Protein 7A0D (pdb70)

Solvent-accessible surface area: 15841 Å² total; per-residue (Å²): 0,10,103,13,132,93,4,43,75,11,7,11,3,3,9,1,4,0,0,58,25,92,95,40,18,6,6,4,6,0,0,0,2,0,11,53,0,0,0,0,0,0,8,0,1,41,6,53,25,64,142,18,108,24,76,51,102,53,0,2,0,10,0,9,33,58,45,33,107,154,137,110,58,48,69,16,6,74,6,64,101,35,28,51,19,104,154,23,52,65,147,71,24,3,9,40,2,0,0,0,0,30,2,96,179,74,12,157,65,46,66,69,9,8,0,1,5,27,0,74,164,105,9,11,67,92,2,45,87,49,36,39,34,0,5,0,4,2,7,2,13,122,108,20,81,77,126,120,55,16,65,92,6,35,4,76,25,7,5,16,14,10,0,8,13,10,72,69,99,50,3,96,92,20,14,178,22,140,14,15,93,23,3,16,1,1,4,22,72,77,89,93,74,112,104,6,13,11,1,34,20,0,9,0,0,0,0,5,0,7,8,61,142,66,55,56,0,23,0,1,0,0,10,2,8,7,5,2,7,28,63,95,28,30,16,5,4,1,2,8,0,57,122,11,34,173,21,1,89,124,2,7,98,96,173,77,13,9,18,6,18,74,9,80,109,68,25,14,2,25,0,3,5,70,60,29,29,29,0,23,90,46,42,71,0,76,54,24,75,151,94,107,184,49,92,41,45,122,23,158,15,90,28,41,95,64,42,136,21,11,37,103,22,61,131,13,69,91,130,55,100,188,41,32,2,61,16,117,94,52,13,0,30,0,20,33,10,7,94,126,140,70,122,9,142,54,6,148,41,0,53,64,22,33,148,160

Secondary structure (P-SEA, 3-state):
ccccccccccccccbbbbbccccccccbbbbbccccbbbbbcccccccccccccccccbbbbcccccccccccbbbbbbcccccccccccccccccbbbbbbccbbbbbcccbbbbbbbcaaaaaccccccbbbbbbccccccccccccccccccccbbbbbbbbbcaaaaaaaccccccccbbbbbbccccccccccccccccccbbbbbccccccccccccccccccccccbbbbbcccccaaaaaaaaaacccc/cccccccccccccccccccccccccbbbbcccccbbbbbcccbbbccccccccccccccccccc/cccccccccccccccccccccccccaaaaaaaacc

Sequence (356 aa):
IVEGQQDAEVGLSPWQVMLFRKSPQELLCGASLISDRWVLTAAHCLLYPPWDKNFTVDDLLVRIGKHSRTRRKVEKISSMLDKIYIHPRYNWKENLDRDIALLKLKRPIELSDYIHPVCLPDKQTAAKLLHAGFKGRVTGWGNRRRETWTTSSVAEVQPSVLQVVNLPLVERPVCKASTRIRITDNMFCAGYKPGEGKRGDACEGDSGGPFVMKSPYNNRWYQMGIVSWGEGCDRDGKYGFYTHVFRLKKWIQKVIDRLGSVVYTDCTESGQNLCLEGSNVCGQGNKILGSDGEKNQCVTGEGTPKPQSHNDGDFEEIPEEYLKTFGAGEADCGLRPLFEKKQVQDQTEKELFESYIE

Nearest PDB structures (foldseek):
  7a0d-assembly1_HHH  TM=1.004E+00  e=4.921E-55  Bos taurus
  7a0e-assembly1_HHH  TM=9.973E-01  e=7.065E-51  Bos taurus
  2ody-assembly1_B  TM=9.943E-01  e=2.140E-49  Bos taurus
  3pmb-assembly2_D  TM=9.948E-01  e=7.584E-49  Bos taurus
  1xmn-assembly2_B  TM=9.696E-01 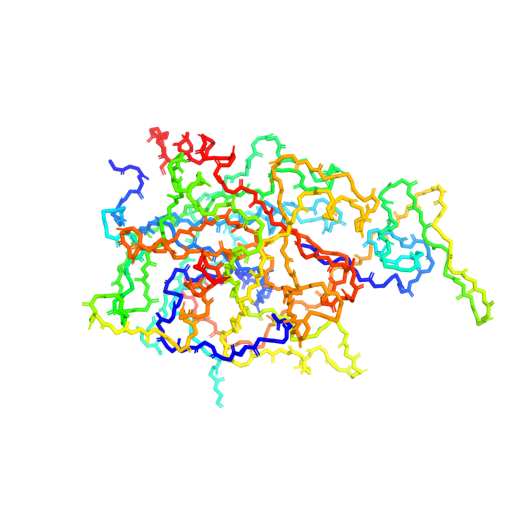 e=5.582E-46  Homo sapiens

B-factor: mean 33.39, std 15.53, range [15.68, 143.69]

Structure (mmCIF, N/CA/C/O backbone):
data_7A0D
#
_entry.id   7A0D
#
_cell.length_a   58.672
_cell.length_b   102.374
_cell.length_c   142.735
_cell.angle_alpha   90.000
_cell.angle_beta   90.000
_cell.angle_gamma   90.000
#
_symmetry.space_group_name_H-M   'C 2 2 21'
#
loop_
_entity.id
_entity.type
_entity.pdbx_description
1 polymer Prothrombin
2 polymer 'Hirudin variant-1'
3 polymer Prothrombin
4 branched 2-acetamido-2-deoxy-beta-D-glucopyranose-(1-4)-2-acetamido-2-deoxy-beta-D-glucopyranose
5 non-polymer 'SODIUM ION'
6 water water
#
loop_
_atom_site.group_PDB
_atom_site.id
_atom_site.type_symbol
_atom_site.label_atom_id
_atom_site.label_alt_id
_atom_site.label_comp_id
_atom_site.label_asym_id
_atom_site.label_entity_id
_atom_site.label_seq_id
_atom_site.pdbx_PDB_ins_code
_atom_site.Cartn_x
_atom_site.Cartn_y
_atom_site.Cartn_z
_atom_site.occupancy
_atom_site.B_iso_or_equiv
_atom_site.auth_seq_id
_atom_site.auth_comp_id
_atom_site.auth_asym_id
_atom_site.auth_atom_id
_atom_site.pdbx_PDB_model_num
ATOM 1 N N . ILE A 1 1 ? 26.273 20.062 115.454 1.000 19.897 1 ILE HHH N 1
ATOM 2 C CA . ILE A 1 1 ? 25.321 19.170 114.673 1.000 19.879 1 ILE HHH CA 1
ATOM 3 C C . ILE A 1 1 ? 26.130 18.387 113.645 1.000 21.619 1 ILE HHH C 1
ATOM 4 O O . ILE A 1 1 ? 26.893 18.998 112.936 1.000 21.853 1 ILE HHH O 1
ATOM 9 N N . VAL A 1 2 ? 25.958 17.061 113.633 1.000 22.716 2 VAL HHH N 1
ATOM 10 C CA . VAL A 1 2 ? 26.673 16.175 112.702 1.000 25.472 2 VAL HHH CA 1
ATOM 11 C C . VAL A 1 2 ? 25.763 15.886 111.536 1.000 23.475 2 VAL HHH C 1
ATOM 12 O O . VAL A 1 2 ? 24.563 15.640 111.684 1.000 25.931 2 VAL HHH O 1
ATOM 16 N N . GLU A 1 3 ? 26.328 16.035 110.320 1.000 25.320 3 GLU HHH N 1
ATOM 17 C CA . GLU A 1 3 ? 25.622 15.742 109.090 1.000 28.214 3 GLU HHH CA 1
ATOM 18 C C . GLU A 1 3 ? 24.477 16.707 108.853 1.000 28.397 3 GLU HHH C 1
ATOM 19 O O . GLU A 1 3 ? 23.469 16.342 108.252 1.000 26.824 3 GLU HHH O 1
ATOM 25 N N . GLY A 1 4 ? 24.667 17.937 109.330 1.000 23.181 4 GLY HHH N 1
ATOM 26 C CA . GLY A 1 4 ? 23.631 18.934 109.141 1.000 23.453 4 GLY HHH CA 1
ATOM 27 C C . GLY A 1 4 ? 23.942 19.857 107.971 1.000 26.952 4 GLY HHH C 1
ATOM 28 O O . GLY A 1 4 ? 24.892 19.644 107.203 1.000 31.470 4 GLY HHH O 1
ATOM 29 N N . GLN A 1 5 ? 23.155 20.916 107.888 1.000 22.627 5 GLN HHH N 1
ATOM 30 C CA A GLN A 1 5 ? 23.547 21.921 106.914 0.500 24.821 5 GLN HHH CA 1
ATOM 31 C CA B GLN A 1 5 ? 23.205 21.918 106.828 0.500 25.573 5 GLN HHH CA 1
ATOM 32 C C . GLN A 1 5 ? 23.269 23.315 107.457 1.000 25.173 5 GLN HHH C 1
ATOM 33 O O . GLN A 1 5 ? 22.748 23.515 108.544 1.000 22.864 5 GLN HHH O 1
ATOM 44 N N . ASP A 1 6 ? 23.782 24.286 106.722 1.000 24.769 6 ASP HHH N 1
ATOM 45 C CA . ASP A 1 6 ? 23.605 25.668 107.134 1.000 24.263 6 ASP HHH CA 1
ATOM 46 C C . ASP A 1 6 ? 22.134 26.047 107.112 1.000 26.769 6 ASP HHH C 1
ATOM 47 O O . ASP A 1 6 ? 21.404 25.835 106.123 1.000 28.674 6 ASP HHH O 1
ATOM 52 N N . ALA A 1 7 ? 21.666 26.586 108.243 1.000 21.906 7 ALA HHH N 1
ATOM 53 C CA . ALA A 1 7 ? 20.298 27.062 108.352 1.000 20.977 7 ALA HHH CA 1
ATOM 54 C C . ALA A 1 7 ? 20.079 28.301 107.493 1.000 24.777 7 ALA HHH C 1
ATOM 55 O O . ALA A 1 7 ? 20.919 29.211 107.463 1.000 24.575 7 ALA HHH O 1
ATOM 57 N N . GLU A 1 8 ? 18.896 28.358 106.866 1.000 22.519 8 GLU HHH N 1
ATOM 58 C CA . GLU A 1 8 ? 18.493 29.615 106.233 1.000 23.043 8 GLU HHH CA 1
ATOM 59 C C . GLU A 1 8 ? 18.400 30.741 107.269 1.000 24.081 8 GLU HHH C 1
ATOM 60 O O . GLU A 1 8 ? 18.076 30.510 108.433 1.000 23.454 8 GLU HHH O 1
ATOM 66 N N . VAL A 1 9 ? 18.592 31.987 106.829 1.000 22.553 9 VAL HHH N 1
ATOM 67 C CA . VAL A 1 9 ? 18.283 33.127 107.700 1.000 22.045 9 VAL HHH CA 1
ATOM 68 C C . VAL A 1 9 ? 16.840 33.047 108.226 1.000 22.894 9 VAL HHH C 1
ATOM 69 O O . VAL A 1 9 ? 15.876 32.855 107.446 1.000 23.072 9 VAL HHH O 1
ATOM 73 N N . GLY A 1 10 ? 16.690 33.250 109.549 1.000 22.187 10 GLY HHH N 1
ATOM 74 C CA . GLY A 1 10 ? 15.338 33.294 110.117 1.000 21.094 10 GLY HHH CA 1
ATOM 75 C C . GLY A 1 10 ? 14.680 31.919 110.271 1.000 20.674 10 GLY HHH C 1
ATOM 76 O O . GLY A 1 10 ? 13.509 31.856 110.634 1.000 20.816 10 GLY HHH O 1
ATOM 77 N N . LEU A 1 11 ? 15.448 30.827 110.031 1.000 19.745 11 LEU HHH N 1
ATOM 78 C CA . LEU A 1 11 ? 14.871 29.479 110.113 1.000 18.629 11 LEU HHH CA 1
ATOM 79 C C . LEU A 1 11 ? 14.385 29.151 111.538 1.000 18.539 11 LEU HHH C 1
ATOM 80 O O . LEU A 1 11 ? 13.403 28.430 111.707 1.000 18.232 11 LEU HHH O 1
ATOM 85 N N . SER A 1 12 ? 15.178 29.553 112.535 1.000 19.230 12 SER HHH N 1
ATOM 86 C CA . SER A 1 12 ? 14.987 29.128 113.918 1.000 19.969 12 SER HHH CA 1
ATOM 87 C C . SER A 1 12 ? 15.066 30.374 114.797 1.000 18.394 12 SER HHH C 1
ATOM 88 O O . SER A 1 12 ? 16.061 30.585 115.505 1.000 17.503 12 SER HHH O 1
ATOM 91 N N . PRO A 1 13 ? 14.075 31.296 114.713 1.000 17.566 13 PRO HHH N 1
ATOM 92 C CA . PRO A 1 13 ? 14.227 32.601 115.373 1.000 19.362 13 PRO HHH CA 1
ATOM 93 C C . PRO A 1 13 ? 14.098 32.484 116.899 1.000 18.233 13 PRO HHH C 1
ATOM 94 O O . PRO A 1 13 ? 14.320 33.448 117.619 1.000 19.492 13 PRO HHH O 1
ATOM 98 N N . TRP A 1 14 ? 13.775 31.266 117.413 1.000 17.954 14 TRP HHH N 1
ATOM 99 C CA . TRP A 1 14 ? 13.757 30.984 118.841 1.000 17.807 14 TRP HHH CA 1
ATOM 100 C C . TRP A 1 14 ? 15.129 30.492 119.318 1.000 18.002 14 TRP HHH C 1
ATOM 101 O O . TRP A 1 14 ? 15.288 30.163 120.486 1.000 17.173 14 TRP HHH O 1
ATOM 112 N N . GLN A 1 15 ? 16.104 30.351 118.400 1.000 17.317 15 GLN HHH N 1
ATOM 113 C CA . GLN A 1 15 ? 17.383 29.786 118.833 1.000 18.033 15 GLN HHH CA 1
ATOM 114 C C . GLN A 1 15 ? 18.089 30.733 119.802 1.000 17.718 15 GLN HHH C 1
ATOM 115 O O . GLN A 1 15 ? 18.162 31.963 119.566 1.000 19.099 15 GLN HHH O 1
ATOM 121 N N . VAL A 1 16 ? 18.663 30.150 120.868 1.000 16.299 16 VAL HHH N 1
ATOM 122 C CA . VAL A 1 16 ? 19.389 30.948 121.837 1.000 17.908 16 VAL HHH CA 1
ATOM 123 C C . VAL A 1 16 ? 20.750 30.286 122.042 1.000 17.988 16 VAL HHH C 1
ATOM 124 O O . VAL A 1 16 ? 20.848 29.063 122.002 1.000 17.739 16 VAL HHH O 1
ATOM 128 N N . MET A 1 17 ? 21.783 31.127 122.191 1.000 16.820 17 MET HHH N 1
ATOM 129 C CA . MET A 1 17 ? 23.115 30.619 122.565 1.000 19.305 17 MET HHH CA 1
ATOM 130 C C . MET A 1 17 ? 23.385 30.983 124.026 1.000 19.076 17 MET HHH C 1
ATOM 131 O O . MET A 1 17 ? 23.256 32.164 124.400 1.000 20.465 17 MET HHH O 1
ATOM 136 N N . LEU A 1 18 ? 23.748 29.986 124.870 1.000 17.150 18 LEU HHH N 1
ATOM 137 C CA . LEU A 1 18 ? 24.136 30.353 126.235 1.000 18.439 18 LEU HHH CA 1
ATOM 138 C C . LEU A 1 18 ? 25.657 30.487 126.272 1.000 21.963 18 LEU HHH C 1
ATOM 139 O O . LEU A 1 18 ? 26.365 29.526 125.922 1.000 23.455 18 LEU HHH O 1
ATOM 144 N N . PHE A 1 19 ? 26.163 31.610 126.806 1.000 20.893 19 PHE HHH N 1
ATOM 145 C CA . PHE A 1 19 ? 27.596 31.904 126.813 1.000 23.266 19 PHE HHH CA 1
ATOM 146 C C . PHE A 1 19 ? 28.101 32.103 128.238 1.000 25.095 19 PHE HHH C 1
ATOM 147 O O . PHE A 1 19 ? 27.404 32.613 129.125 1.000 23.602 19 PHE HHH O 1
ATOM 155 N N . ARG A 1 20 ? 29.297 31.582 128.491 1.000 25.248 20 ARG HHH N 1
ATOM 156 C CA . ARG A 1 20 ? 30.023 32.022 129.673 1.000 25.243 20 ARG HHH CA 1
ATOM 157 C C . ARG A 1 20 ? 30.489 33.456 129.409 1.000 26.078 20 ARG HHH C 1
ATOM 158 O O . ARG A 1 20 ? 30.960 33.798 128.323 1.000 27.168 20 ARG HHH O 1
ATOM 166 N N . LYS A 1 21 ? 30.441 34.295 130.452 1.000 31.196 21 LYS HHH N 1
ATOM 167 C CA . LYS A 1 21 ? 30.708 35.719 130.294 1.000 34.449 21 LYS HHH CA 1
ATOM 168 C C . LYS A 1 21 ? 32.215 35.945 130.195 1.000 37.162 21 LYS HHH C 1
ATOM 169 O O . LYS A 1 21 ? 32.674 36.679 129.319 1.000 39.826 21 LYS HHH O 1
ATOM 175 N N . SER A 1 22 ? 32.994 35.219 131.004 1.000 34.810 22 SER HHH N 1
ATOM 176 C CA . SER A 1 22 ? 34.433 35.444 131.037 1.000 44.421 22 SER HHH CA 1
ATOM 177 C C . SER A 1 22 ? 35.162 34.174 131.447 1.000 37.471 22 SER HHH C 1
ATOM 178 O O . SER A 1 22 ? 34.961 33.705 132.561 1.000 42.277 22 SER HHH O 1
ATOM 181 N N . PRO A 1 23 ? 35.993 33.544 130.584 1.000 35.745 23 PRO HHH N 1
ATOM 182 C CA . PRO A 1 23 ? 36.189 33.977 129.193 1.000 39.145 23 PRO HHH CA 1
ATOM 183 C C . PRO A 1 23 ? 34.914 33.756 128.374 1.000 34.592 23 PRO HHH C 1
ATOM 184 O O . PRO A 1 23 ? 34.091 32.927 128.767 1.000 34.730 23 PRO HHH O 1
ATOM 188 N N . GLN A 1 24 ? 34.759 34.498 127.267 1.000 34.672 24 GLN HHH N 1
ATOM 189 C CA . GLN A 1 24 ? 33.548 34.417 126.452 1.000 35.812 24 GLN HHH CA 1
ATOM 190 C C . GLN A 1 24 ? 33.603 33.127 125.641 1.000 36.686 24 GLN HHH C 1
ATOM 191 O O . GLN A 1 24 ? 34.413 33.016 124.724 1.000 39.798 24 GLN HHH O 1
ATOM 197 N N . GLU A 1 25 ? 32.753 32.147 125.974 1.000 29.848 25 GLU HHH N 1
ATOM 198 C CA . GLU A 1 25 ? 32.758 30.951 125.140 1.000 29.367 25 GLU HHH CA 1
ATOM 199 C C . GLU A 1 25 ? 31.360 30.345 125.103 1.000 27.195 25 GLU HHH C 1
ATOM 200 O O . GLU A 1 25 ? 30.585 30.546 126.022 1.000 25.064 25 GLU HHH O 1
ATOM 206 N N . LEU A 1 26 ? 31.060 29.607 124.036 1.000 24.834 26 LEU HHH N 1
ATOM 207 C CA . LEU A 1 26 ? 29.751 28.984 123.955 1.000 23.428 26 LEU HHH CA 1
ATOM 208 C C . LEU A 1 26 ? 29.676 27.828 124.932 1.000 23.605 26 LEU HHH C 1
ATOM 209 O O . LEU A 1 26 ? 30.495 26.906 124.892 1.000 26.092 26 LEU HHH O 1
ATOM 214 N N . LEU A 1 27 ? 28.606 27.803 125.722 1.000 20.289 27 LEU HHH N 1
ATOM 215 C CA . LEU A 1 27 ? 28.366 26.668 126.598 1.000 21.924 27 LEU HHH CA 1
ATOM 216 C C . LEU A 1 27 ? 27.320 25.691 126.053 1.000 23.213 27 LEU HHH C 1
ATOM 217 O O . LEU A 1 27 ? 27.482 24.472 126.178 1.000 24.737 27 LEU HHH O 1
ATOM 222 N N . CYS A 1 28 ? 26.211 26.196 125.504 1.000 20.259 28 CYS HHH N 1
ATOM 223 C CA . CYS A 1 28 ? 25.064 25.311 125.282 1.000 20.235 28 CYS HHH CA 1
ATOM 224 C C . CYS A 1 28 ? 24.113 26.035 124.338 1.000 18.610 28 CYS HHH C 1
ATOM 225 O O . CYS A 1 28 ? 24.209 27.260 124.152 1.000 19.437 28 CYS HHH O 1
ATOM 228 N N . GLY A 1 29 ? 23.172 25.276 123.797 1.000 16.388 29 GLY HHH N 1
ATOM 229 C CA . GLY A 1 29 ? 22.027 25.876 123.131 1.000 16.414 29 GLY HHH CA 1
ATOM 230 C C . GLY A 1 29 ? 20.891 26.118 124.135 1.000 16.011 29 GLY HHH C 1
ATOM 231 O O . GLY A 1 29 ? 20.974 25.678 125.262 1.000 16.041 29 GLY HHH O 1
ATOM 232 N N . ALA A 1 30 ? 19.815 26.781 123.662 1.000 16.446 30 ALA HHH N 1
ATOM 233 C CA . ALA A 1 30 ? 18.658 27.107 124.493 1.000 15.682 30 ALA HHH CA 1
ATOM 234 C C . ALA A 1 30 ? 17.605 27.607 123.520 1.000 17.342 30 ALA HHH C 1
ATOM 235 O O . ALA A 1 30 ? 17.858 27.687 122.307 1.000 17.800 30 ALA HHH O 1
ATOM 237 N N . SER A 1 31 ? 16.410 27.960 124.046 1.000 15.771 31 SER HHH N 1
ATOM 238 C CA . SER A 1 31 ? 15.364 28.388 123.101 1.000 16.698 31 SER HHH CA 1
ATOM 239 C C . SER A 1 31 ? 14.529 29.475 123.774 1.000 19.229 31 SER HHH C 1
ATOM 240 O O . SER A 1 31 ? 14.441 29.521 125.003 1.000 19.937 31 SER HHH O 1
ATOM 243 N N . LEU A 1 32 ? 13.951 30.339 122.947 1.000 16.431 32 LEU HHH N 1
ATOM 244 C CA . LEU A 1 32 ? 13.136 31.433 123.467 1.000 18.440 32 LEU HHH CA 1
ATOM 245 C C . LEU A 1 32 ? 11.675 30.981 123.473 1.000 17.495 32 LEU HHH C 1
ATOM 246 O O . LEU A 1 32 ? 11.145 30.604 122.421 1.000 18.927 32 LEU HHH O 1
ATOM 251 N N . ILE A 1 33 ? 11.008 31.063 124.650 1.000 18.665 33 ILE HHH N 1
ATOM 252 C CA . ILE A 1 33 ? 9.619 30.607 124.720 1.000 18.359 33 ILE HHH CA 1
ATOM 253 C C . ILE A 1 33 ? 8.694 31.808 125.004 1.000 20.969 33 ILE HHH C 1
ATOM 254 O O . ILE A 1 33 ? 7.478 31.649 124.922 1.000 21.085 33 ILE HHH O 1
ATOM 259 N N . SER A 1 34 ? 9.262 32.986 125.243 1.000 20.636 34 SER HHH N 1
ATOM 260 C CA . SER A 1 34 ? 8.439 34.204 125.286 1.000 23.743 34 SER HHH CA 1
ATOM 261 C C . SER A 1 34 ? 9.378 35.395 125.194 1.000 24.817 34 SER HHH C 1
ATOM 262 O O . SER A 1 34 ? 10.576 35.212 125.057 1.000 25.446 34 SER HHH O 1
ATOM 265 N N . ASP A 1 35 ? 8.873 36.632 125.326 1.000 21.123 35 ASP HHH N 1
ATOM 266 C CA . ASP A 1 35 ? 9.794 37.748 125.326 1.000 22.632 35 ASP HHH CA 1
ATOM 267 C C . ASP A 1 35 ? 10.697 37.826 126.562 1.000 20.475 35 ASP HHH C 1
ATOM 268 O O . ASP A 1 35 ? 11.548 38.713 126.618 1.000 22.411 35 ASP HHH O 1
ATOM 273 N N . ARG A 1 36 ? 10.569 36.940 127.550 1.000 19.506 36 ARG HHH N 1
ATOM 274 C CA . ARG A 1 36 ? 11.399 37.060 128.750 1.000 21.314 36 ARG HHH CA 1
ATOM 275 C C . ARG A 1 36 ? 11.772 35.714 129.363 1.000 19.351 36 ARG HHH C 1
ATOM 276 O O . ARG A 1 36 ? 12.385 35.701 130.434 1.000 22.706 36 ARG HHH O 1
ATOM 284 N N . TRP A 1 37 ? 11.446 34.587 128.698 1.000 19.498 37 TRP HHH N 1
ATOM 285 C CA . TRP A 1 37 ? 11.793 33.270 129.249 1.000 17.925 37 TRP HHH CA 1
ATOM 286 C C . TRP A 1 37 ? 12.581 32.432 128.227 1.000 18.466 37 TRP HHH C 1
ATOM 287 O O . TRP A 1 37 ? 12.176 32.396 127.063 1.000 19.256 37 TRP HHH O 1
ATOM 298 N N . VAL A 1 38 ? 13.626 31.744 128.722 1.000 17.421 38 VAL HHH N 1
ATOM 299 C CA . VAL A 1 38 ? 14.487 30.890 127.883 1.000 16.597 38 VAL HHH CA 1
ATOM 300 C C . VAL A 1 38 ? 14.480 29.495 128.496 1.000 20.473 38 VAL HHH C 1
ATOM 301 O O . VAL A 1 38 ? 14.627 29.349 129.711 1.000 19.884 38 VAL HHH O 1
ATOM 305 N N . LEU A 1 39 ? 14.368 28.449 127.645 1.000 16.502 39 LEU HHH N 1
ATOM 306 C CA . LEU A 1 39 ? 14.365 27.063 128.103 1.000 16.580 39 LEU HHH CA 1
ATOM 307 C C . LEU A 1 39 ? 15.652 26.361 127.690 1.000 17.532 39 LEU HHH C 1
ATOM 308 O O . LEU A 1 39 ? 16.142 26.606 126.595 1.000 17.683 39 LEU HHH O 1
ATOM 313 N N . THR A 1 40 ? 16.226 25.544 128.591 1.000 18.030 40 THR HHH N 1
ATOM 314 C CA . THR A 1 40 ? 17.516 24.899 128.280 1.000 18.375 40 THR HHH CA 1
ATOM 315 C C . THR A 1 40 ? 17.559 23.618 129.089 1.000 19.468 40 THR HHH C 1
ATOM 316 O O . THR A 1 40 ? 16.586 23.240 129.726 1.000 19.073 40 THR HHH O 1
ATOM 320 N N . ALA A 1 41 ? 18.703 22.914 129.035 1.000 17.352 41 ALA HHH N 1
ATOM 321 C CA . ALA A 1 41 ? 18.879 21.735 129.870 1.000 18.792 41 ALA HHH CA 1
ATOM 322 C C . ALA A 1 41 ? 19.471 22.134 131.210 1.000 17.413 41 ALA HHH C 1
ATOM 323 O O . ALA A 1 41 ? 20.326 23.010 131.285 1.000 18.045 41 ALA HHH O 1
ATOM 325 N N . ALA A 1 42 ? 19.003 21.414 132.239 1.000 19.211 42 ALA HHH N 1
ATOM 326 C CA . ALA A 1 42 ? 19.572 21.601 133.576 1.000 20.466 42 ALA HHH CA 1
ATOM 327 C C . ALA A 1 42 ? 21.083 21.376 133.592 1.000 22.205 42 ALA HHH C 1
ATOM 328 O O . ALA A 1 42 ? 21.801 22.097 134.295 1.000 23.035 42 ALA HHH O 1
ATOM 330 N N . HIS A 1 43 ? 21.595 20.393 132.813 1.000 20.303 43 HIS HHH N 1
ATOM 331 C CA . HIS A 1 43 ? 23.012 20.079 132.918 1.000 21.845 43 HIS HHH CA 1
ATOM 332 C C . HIS A 1 43 ? 23.895 21.170 132.326 1.000 22.077 43 HIS HHH C 1
ATOM 333 O O . HIS A 1 43 ? 25.092 21.226 132.604 1.000 22.183 43 HIS HHH O 1
ATOM 340 N N . CYS A 1 44 ? 23.296 22.119 131.579 1.000 20.813 44 CYS HHH N 1
ATOM 341 C CA . CYS A 1 44 ? 24.059 23.257 131.102 1.000 21.109 44 CYS HHH CA 1
ATOM 342 C C . CYS A 1 44 ? 24.372 24.251 132.232 1.000 20.757 44 CYS HHH C 1
ATOM 343 O O . CYS A 1 44 ? 25.230 25.101 132.052 1.000 22.783 44 CYS HHH O 1
ATOM 346 N N . LEU A 1 45 ? 23.627 24.184 133.334 1.000 20.779 45 LEU HHH N 1
ATOM 347 C CA . LEU A 1 45 ? 23.759 25.101 134.459 1.000 21.902 45 LEU HHH CA 1
ATOM 348 C C . LEU A 1 45 ? 24.338 24.380 135.669 1.000 23.471 45 LEU HHH C 1
ATOM 349 O O . LEU A 1 45 ? 25.058 25.014 136.423 1.000 24.441 45 LEU HHH O 1
ATOM 354 N N . LEU A 1 46 ? 23.968 23.122 135.889 1.000 21.531 46 LEU HHH N 1
ATOM 355 C CA . LEU A 1 46 ? 24.392 22.415 137.102 1.000 22.570 46 LEU HHH CA 1
ATOM 356 C C . LEU A 1 46 ? 24.856 21.006 136.712 1.000 23.232 46 LEU HHH C 1
ATOM 357 O O . LEU A 1 46 ? 24.028 20.181 136.346 1.000 23.313 46 LEU HHH O 1
ATOM 362 N N . TYR A 1 47 ? 26.150 20.735 136.916 1.000 23.098 47 TYR HHH N 1
ATOM 363 C CA . TYR A 1 47 ? 26.657 19.410 136.549 1.000 21.901 47 TYR HHH CA 1
ATOM 364 C C . TYR A 1 47 ? 27.844 19.113 137.468 1.000 23.424 47 TYR HHH C 1
ATOM 365 O O . TYR A 1 47 ? 28.956 19.470 137.153 1.000 25.237 47 TYR HHH O 1
ATOM 374 N N . PRO A 1 48 ? 27.588 18.577 138.677 1.000 25.468 48 PRO HHH N 1
ATOM 375 C CA . PRO A 1 48 ? 28.653 18.374 139.682 1.000 29.311 48 PRO HHH CA 1
ATOM 376 C C . PRO A 1 48 ? 29.900 17.594 139.232 1.000 31.880 48 PRO HHH C 1
ATOM 377 O O . PRO A 1 48 ? 31.012 17.952 139.638 1.000 30.083 48 PRO HHH O 1
ATOM 381 N N . PRO A 1 49 ? 29.809 16.616 138.290 1.000 32.296 49 PRO HHH N 1
ATOM 382 C CA . PRO A 1 49 ? 31.019 15.976 137.756 1.000 30.127 49 PRO HHH CA 1
ATOM 383 C C . PRO A 1 49 ? 32.047 16.919 137.156 1.000 35.801 49 PRO HHH C 1
ATOM 384 O O . PRO A 1 49 ? 33.227 16.583 137.130 1.000 37.428 49 PRO HHH O 1
ATOM 388 N N . TRP A 1 50 ? 31.602 18.107 136.708 1.000 28.555 50 TRP HHH N 1
ATOM 389 C CA . TRP A 1 50 ? 32.535 19.093 136.198 1.000 28.986 50 TRP HHH CA 1
ATOM 390 C C . TRP A 1 50 ? 32.621 20.287 137.154 1.000 29.128 50 TRP HHH C 1
ATOM 391 O O . TRP A 1 50 ? 33.147 21.329 136.756 1.000 31.947 50 TRP HHH O 1
ATOM 402 N N . ASP A 1 51 ? 32.118 20.118 138.376 1.000 32.940 51 ASP HHH N 1
ATOM 403 C CA . ASP A 1 51 ? 32.123 21.209 139.357 1.000 35.950 51 ASP HHH CA 1
ATOM 404 C C . ASP A 1 51 ? 31.430 22.437 138.737 1.000 36.254 51 ASP HHH C 1
ATOM 405 O O . ASP A 1 51 ? 31.819 23.581 138.999 1.000 34.748 51 ASP HHH O 1
ATOM 410 N N . LYS A 1 52 ? 30.406 22.194 137.903 1.000 28.523 52 LYS HHH N 1
ATOM 411 C CA . LYS A 1 52 ? 29.649 23.266 137.242 1.000 28.564 52 LYS HHH CA 1
ATOM 412 C C . LYS A 1 52 ? 28.415 23.612 138.066 1.000 24.124 52 LYS HHH C 1
ATOM 4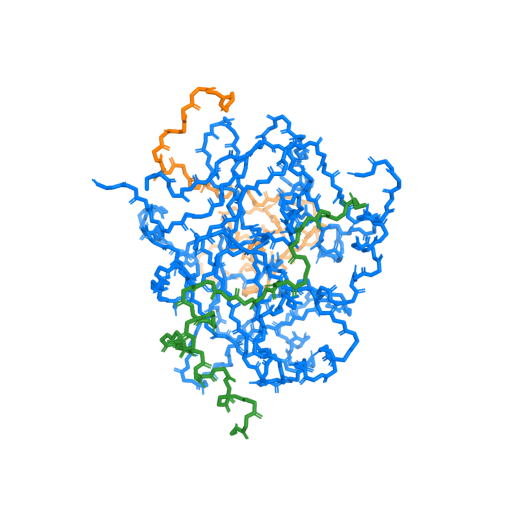13 O O . LYS A 1 52 ? 27.620 22.743 138.385 1.000 25.337 52 LYS HHH O 1
ATOM 419 N N . ASN A 1 53 ? 28.268 24.915 138.430 1.000 25.313 53 ASN HHH N 1
ATOM 420 C CA . ASN A 1 53 ? 27.081 25.341 139.141 1.000 30.261 53 ASN HHH CA 1
ATOM 421 C C . ASN A 1 53 ? 27.012 26.851 138.945 1.000 29.621 53 ASN HHH C 1
ATOM 422 O O . ASN A 1 53 ? 27.421 27.627 139.804 1.000 29.872 53 ASN HHH O 1
ATOM 427 N N . PHE A 1 54 ? 26.527 27.249 137.772 1.000 24.298 54 PHE HHH N 1
ATOM 428 C CA . PHE A 1 54 ? 26.560 28.651 137.398 1.000 25.561 54 PHE HHH CA 1
ATOM 429 C C . PHE A 1 54 ? 25.563 29.511 138.180 1.000 24.627 54 PHE HHH C 1
ATOM 430 O O . PHE A 1 54 ? 24.486 29.068 138.592 1.000 27.050 54 PHE HHH O 1
ATOM 438 N N . THR A 1 55 ? 25.967 30.771 138.376 1.000 25.561 55 THR HHH N 1
ATOM 439 C CA . THR A 1 55 ? 25.050 31.808 138.830 1.000 26.222 55 THR HHH CA 1
ATOM 440 C C . THR A 1 55 ? 24.725 32.715 137.645 1.000 24.030 55 THR HHH C 1
ATOM 441 O O . THR A 1 55 ? 25.402 32.671 136.615 1.000 25.954 55 THR HHH O 1
ATOM 445 N N . VAL A 1 56 ? 23.718 33.580 137.816 1.000 25.599 56 VAL HHH N 1
ATOM 446 C CA . VAL A 1 56 ? 23.345 34.506 136.752 1.000 27.780 56 VAL HHH CA 1
ATOM 447 C C . VAL A 1 56 ? 24.507 35.405 136.378 1.000 28.351 56 VAL HHH C 1
ATOM 448 O O . VAL A 1 56 ? 24.584 35.881 135.254 1.000 28.728 56 VAL HHH O 1
ATOM 452 N N . ASP A 1 57 ? 25.420 35.675 137.320 1.000 29.218 57 ASP HHH N 1
ATOM 453 C CA . ASP A 1 57 ? 26.475 36.624 137.023 1.000 32.607 57 ASP HHH CA 1
ATOM 454 C C . ASP A 1 57 ? 27.486 36.034 136.045 1.000 29.507 57 ASP HHH C 1
ATOM 455 O O . ASP A 1 57 ? 28.278 36.752 135.466 1.000 29.814 57 ASP HHH O 1
ATOM 460 N N . ASP A 1 58 ? 27.464 34.707 135.881 1.000 26.535 58 ASP HHH N 1
ATOM 461 C CA . ASP A 1 58 ? 28.471 33.997 135.105 1.000 27.547 58 ASP HHH CA 1
ATOM 462 C C . ASP A 1 58 ? 28.119 33.920 133.615 1.000 26.236 58 ASP HHH C 1
ATOM 463 O O . ASP A 1 58 ? 28.994 33.547 132.834 1.000 26.582 58 ASP HHH O 1
ATOM 468 N N . LEU A 1 59 ? 26.887 34.312 133.231 1.000 26.511 59 LEU HHH N 1
ATOM 469 C CA . LEU A 1 59 ? 26.324 33.911 131.942 1.000 24.562 59 LEU HHH CA 1
ATOM 470 C C . LEU A 1 59 ? 25.745 35.087 131.158 1.000 26.472 59 LEU HHH C 1
ATOM 471 O O . LEU A 1 59 ? 25.430 36.120 131.739 1.000 27.573 59 LEU HHH O 1
ATOM 476 N N . LEU A 1 60 ? 25.659 34.908 129.838 1.000 21.915 60 LEU HHH N 1
ATOM 477 C CA . LEU A 1 60 ? 24.896 35.772 128.956 1.000 21.893 60 LEU HHH CA 1
ATOM 478 C C . LEU A 1 60 ? 24.181 34.875 127.959 1.000 22.665 60 LEU HHH C 1
ATOM 479 O O . LEU A 1 60 ? 24.598 33.722 127.744 1.000 23.024 60 LEU HHH O 1
ATOM 484 N N . VAL A 1 61 ? 23.104 35.401 127.365 1.000 20.645 61 VAL HHH N 1
ATOM 485 C CA . VAL A 1 61 ? 22.525 34.691 126.233 1.000 22.437 61 VAL HHH CA 1
ATOM 486 C C . VAL A 1 61 ? 22.605 35.556 124.988 1.000 23.399 61 VAL HHH C 1
ATOM 487 O O . VAL A 1 61 ? 22.598 36.775 125.090 1.000 24.782 61 VAL HHH O 1
ATOM 491 N N . ARG A 1 62 ? 22.656 34.926 123.798 1.000 21.440 62 ARG HHH N 1
ATOM 492 C CA . ARG A 1 62 ? 22.612 35.656 122.536 1.000 20.369 62 ARG HHH CA 1
ATOM 493 C C . ARG A 1 62 ? 21.448 35.097 121.733 1.000 22.893 62 ARG HHH C 1
ATOM 494 O O . ARG A 1 62 ? 21.305 33.876 121.628 1.000 22.770 62 ARG HHH O 1
ATOM 502 N N . ILE A 1 63 ? 20.625 36.005 121.170 1.000 19.943 63 ILE HHH N 1
ATOM 503 C CA . ILE A 1 63 ? 19.395 35.651 120.476 1.000 21.342 63 ILE HHH CA 1
ATOM 504 C C . ILE A 1 63 ? 19.428 36.394 119.143 1.000 23.236 63 ILE HHH C 1
ATOM 505 O O . ILE A 1 63 ? 19.904 37.529 119.082 1.000 25.267 63 ILE HHH O 1
ATOM 510 N N . GLY A 1 64 ? 18.987 35.721 118.077 1.000 23.977 64 GLY HHH N 1
ATOM 511 C CA . GLY A 1 64 ? 18.869 36.383 116.782 1.000 23.289 64 GLY HHH CA 1
ATOM 512 C C . GLY A 1 64 ? 20.096 36.125 115.900 1.000 28.620 64 GLY HHH C 1
ATOM 513 O O . GLY A 1 64 ? 20.288 36.819 114.902 1.000 32.034 64 GLY HHH O 1
ATOM 514 N N . LYS A 1 65 ? 20.983 35.215 116.321 1.000 32.394 65 LYS HHH N 1
ATOM 515 C CA . LYS A 1 65 ? 22.310 35.092 115.707 1.000 39.912 65 LYS HHH CA 1
ATOM 516 C C . LYS A 1 65 ? 22.303 34.049 114.580 1.000 46.439 65 LYS HHH C 1
ATOM 517 O O . LYS A 1 65 ? 21.631 33.008 114.649 1.000 45.980 65 LYS HHH O 1
ATOM 523 N N . HIS A 1 66 ? 23.000 34.378 113.490 1.000 37.084 66 HIS HHH N 1
ATOM 524 C CA . HIS A 1 66 ? 22.964 33.469 112.344 1.000 40.940 66 HIS HHH CA 1
ATOM 525 C C . HIS A 1 66 ? 24.351 32.928 112.015 1.000 36.727 66 HIS HHH C 1
ATOM 526 O O . HIS A 1 66 ? 24.421 31.749 111.649 1.000 35.585 66 HIS HHH O 1
ATOM 533 N N . SER A 1 67 ? 25.398 33.769 112.181 1.000 34.217 67 SER HHH N 1
ATOM 534 C CA . SER A 1 67 ? 26.735 33.478 111.657 1.000 38.318 67 SER HHH CA 1
ATOM 535 C C . SER A 1 67 ? 27.827 34.265 112.378 1.000 39.289 67 SER HHH C 1
ATOM 536 O O . SER A 1 67 ? 27.568 35.339 112.908 1.000 40.684 67 SER HHH O 1
ATOM 539 N N . ARG A 1 68 ? 29.050 33.684 112.376 1.000 40.703 68 ARG HHH N 1
ATOM 540 C CA . ARG A 1 68 ? 30.242 34.282 112.957 1.000 48.800 68 ARG HHH CA 1
ATOM 541 C C . ARG A 1 68 ? 30.793 35.316 111.986 1.000 51.140 68 ARG HHH C 1
ATOM 542 O O . ARG A 1 68 ? 30.931 35.029 110.799 1.000 44.019 68 ARG HHH O 1
ATOM 550 N N . THR A 1 69 ? 31.140 36.495 112.517 1.000 56.465 69 THR HHH N 1
ATOM 551 C CA . THR A 1 69 ? 31.758 37.555 111.734 1.000 60.246 69 THR HHH CA 1
ATOM 552 C C . THR A 1 69 ? 33.119 37.062 111.234 1.000 60.212 69 THR HHH C 1
ATOM 553 O O . THR A 1 69 ? 33.863 36.438 111.986 1.000 57.792 69 THR HHH O 1
ATOM 557 N N . ARG A 1 70 ? 33.417 37.312 109.952 1.000 62.887 70 ARG HHH N 1
ATOM 558 C CA . ARG A 1 70 ? 34.622 36.816 109.304 1.000 65.145 70 ARG HHH CA 1
ATOM 559 C C . ARG A 1 70 ? 35.205 37.933 108.435 1.000 70.797 70 ARG HHH C 1
ATOM 560 O O . ARG A 1 70 ? 36.447 38.025 108.416 1.000 77.392 70 ARG HHH O 1
ATOM 562 N N . ARG A 1 73 ? 24.199 42.098 112.228 1.000 95.628 73 ARG HHH N 1
ATOM 563 C CA . ARG A 1 73 ? 24.946 43.108 113.028 1.000 101.460 73 ARG HHH CA 1
ATOM 564 C C . ARG A 1 73 ? 23.998 43.723 114.054 1.000 105.151 73 ARG HHH C 1
ATOM 565 O O . ARG A 1 73 ? 24.124 43.462 115.250 1.000 105.782 73 ARG HHH O 1
ATOM 567 N N . LYS A 1 74 ? 23.043 44.519 113.552 1.000 102.125 74 LYS HHH N 1
ATOM 568 C CA . LYS A 1 74 ? 22.044 45.213 114.351 1.000 91.246 74 LYS HHH CA 1
ATOM 569 C C . LYS A 1 74 ? 20.955 44.221 114.768 1.000 80.502 74 LYS HHH C 1
ATOM 570 O O . LYS A 1 74 ? 19.928 44.607 115.334 1.000 77.756 74 LYS HHH O 1
ATOM 572 N N . VAL A 1 75 ? 21.235 42.932 114.533 1.000 62.579 75 VAL HHH N 1
ATOM 573 C CA . VAL A 1 75 ? 20.224 41.896 114.375 1.000 46.670 75 VAL HHH CA 1
ATOM 574 C C . VAL A 1 75 ? 20.231 40.921 115.560 1.000 40.048 75 VAL HHH C 1
ATOM 575 O O . VAL A 1 75 ? 19.208 40.282 115.836 1.000 35.742 75 VAL HHH O 1
ATOM 579 N N . GLU A 1 76 ? 21.369 40.804 116.269 1.000 35.204 76 GLU HHH N 1
ATOM 580 C CA . GLU A 1 76 ? 21.338 39.923 117.434 1.000 31.055 76 GLU HHH CA 1
ATOM 581 C C . GLU A 1 76 ? 21.059 40.734 118.696 1.000 29.486 76 GLU HHH C 1
ATOM 582 O O . GLU A 1 76 ? 21.211 41.953 118.722 1.000 33.415 76 GLU HHH O 1
ATOM 588 N N . LYS A 1 77 ? 20.569 40.054 119.719 1.000 23.670 77 LYS HHH N 1
ATOM 589 C CA . LYS A 1 77 ? 20.379 40.654 121.032 1.000 23.583 77 LYS HHH CA 1
ATOM 590 C C . LYS A 1 77 ? 21.241 39.892 122.029 1.000 25.375 77 LYS HHH C 1
ATOM 591 O O . LYS A 1 77 ? 21.205 38.656 122.062 1.000 25.179 77 LYS HHH O 1
ATOM 597 N N . ILE A 1 78 ? 22.008 40.621 122.841 1.000 24.135 78 ILE HHH N 1
ATOM 598 C CA . ILE A 1 78 ? 22.699 40.036 123.989 1.000 25.467 78 ILE HHH CA 1
ATOM 599 C C . ILE A 1 78 ? 21.936 40.393 125.257 1.000 27.572 78 ILE HHH C 1
ATOM 600 O O . ILE A 1 78 ? 21.605 41.564 125.482 1.000 28.264 78 ILE HHH O 1
ATOM 605 N N . SER A 1 79 ? 21.580 39.388 126.058 1.000 22.793 79 SER HHH N 1
ATOM 606 C CA A SER A 1 79 ? 20.851 39.644 127.289 0.400 22.565 79 SER HHH CA 1
ATOM 607 C CA B SER A 1 79 ? 20.849 39.651 127.288 0.600 22.382 79 SER HHH CA 1
ATOM 608 C C . SER A 1 79 ? 21.563 39.037 128.492 1.000 24.127 79 SER HHH C 1
ATOM 609 O O . SER A 1 79 ? 22.110 37.939 128.418 1.000 23.704 79 SER HHH O 1
ATOM 614 N N . MET A 1 80 ? 21.439 39.717 129.637 1.000 24.142 80 MET HHH N 1
ATOM 615 C CA . MET A 1 80 ? 21.798 39.162 130.939 1.000 26.794 80 MET HHH CA 1
ATOM 616 C C . MET A 1 80 ? 20.595 38.397 131.488 1.000 22.353 80 MET HHH C 1
ATOM 617 O O . MET A 1 80 ? 19.457 38.535 130.994 1.000 25.691 80 MET HHH O 1
ATOM 622 N N . LEU A 1 81 ? 20.835 37.610 132.532 1.000 23.282 81 LEU HHH N 1
ATOM 623 C CA . LEU A 1 81 ? 19.786 36.812 133.144 1.000 23.605 81 LEU HHH CA 1
ATOM 624 C C . LEU A 1 81 ? 19.439 37.398 134.515 1.000 26.770 81 LEU HHH C 1
ATOM 625 O O . LEU A 1 81 ? 20.332 37.806 135.270 1.000 27.444 81 LEU HHH O 1
ATOM 630 N N . ASP A 1 82 ? 18.160 37.287 134.859 1.000 28.044 82 ASP HHH N 1
ATOM 631 C CA . ASP A 1 82 ? 17.676 37.686 136.175 1.000 29.926 82 ASP HHH CA 1
ATOM 632 C C . ASP A 1 82 ? 17.676 36.520 137.160 1.000 27.906 82 ASP HHH C 1
ATOM 633 O O . ASP A 1 82 ? 18.064 36.694 138.325 1.000 28.683 82 ASP HHH O 1
ATOM 638 N N . LYS A 1 83 ? 17.279 35.314 136.718 1.000 23.698 83 LYS HHH N 1
ATOM 639 C CA . LYS A 1 83 ? 17.145 34.198 137.628 1.000 23.900 83 LYS HHH CA 1
ATOM 640 C C . LYS A 1 83 ? 17.279 32.863 136.879 1.000 24.857 83 LYS HHH C 1
ATOM 641 O O . LYS A 1 83 ? 16.873 32.784 135.725 1.000 26.662 83 LYS HHH O 1
ATOM 647 N N . ILE A 1 84 ? 17.783 31.833 137.558 1.000 24.469 84 ILE HHH N 1
ATOM 648 C CA . ILE A 1 84 ? 17.871 30.475 137.020 1.000 24.119 84 ILE HHH CA 1
ATOM 649 C C . ILE A 1 84 ? 16.924 29.580 137.802 1.000 26.022 84 ILE HHH C 1
ATOM 650 O O . ILE A 1 84 ? 16.928 29.623 139.041 1.000 27.372 84 ILE HHH O 1
ATOM 655 N N . TYR A 1 85 ? 16.183 28.712 137.110 1.000 22.266 85 TYR HHH N 1
ATOM 656 C CA . TYR A 1 85 ? 15.326 27.732 137.762 1.000 24.319 85 TYR HHH CA 1
ATOM 657 C C . TYR A 1 85 ? 15.645 26.345 137.238 1.000 27.728 85 TYR HHH C 1
ATOM 658 O O . TYR A 1 85 ? 15.449 26.102 136.057 1.000 26.177 85 TYR HHH O 1
ATOM 667 N N . ILE A 1 86 ? 16.103 25.440 138.114 1.000 27.450 86 ILE HHH N 1
ATOM 668 C CA . ILE A 1 86 ? 16.360 24.066 137.697 1.000 26.897 86 ILE HHH CA 1
ATOM 669 C C . ILE A 1 86 ? 15.252 23.165 138.226 1.000 29.275 86 ILE HHH C 1
ATOM 670 O O . ILE A 1 86 ? 14.766 23.355 139.353 1.000 27.062 86 ILE HHH O 1
ATOM 675 N N . HIS A 1 87 ? 14.812 22.172 137.432 1.000 24.371 87 HIS HHH N 1
ATOM 676 C CA . HIS A 1 87 ? 13.733 21.305 137.887 1.000 27.656 87 HIS HHH CA 1
ATOM 677 C C . HIS A 1 87 ? 14.102 20.726 139.255 1.000 29.233 87 HIS HHH C 1
ATOM 678 O O . HIS A 1 87 ? 15.225 20.239 139.419 1.000 27.022 87 HIS HHH O 1
ATOM 685 N N . PRO A 1 88 ? 13.161 20.759 140.246 1.000 30.368 88 PRO HHH N 1
ATOM 686 C CA . PRO A 1 88 ? 13.424 20.236 141.588 1.000 35.942 88 PRO HHH CA 1
ATOM 687 C C . PRO A 1 88 ? 13.818 18.765 141.662 1.000 36.896 88 PRO HHH C 1
ATOM 688 O O . PRO A 1 88 ? 14.437 18.372 142.642 1.000 38.365 88 PRO HHH O 1
ATOM 692 N N . ARG A 1 89 ? 13.475 17.956 140.650 1.000 32.799 89 ARG HHH N 1
ATOM 693 C CA . ARG A 1 89 ? 13.824 16.545 140.689 1.000 34.583 89 ARG HHH CA 1
ATOM 694 C C . ARG A 1 89 ? 14.805 16.194 139.575 1.000 37.314 89 ARG HHH C 1
ATOM 695 O O . ARG A 1 89 ? 14.919 15.040 139.170 1.000 34.944 89 ARG HHH O 1
ATOM 703 N N . TYR A 1 90 ? 15.570 17.179 139.118 1.000 33.314 90 TYR HHH N 1
ATOM 704 C CA . TYR A 1 90 ? 16.639 16.854 138.195 1.000 29.786 90 TYR HHH CA 1
ATOM 705 C C . TYR A 1 90 ? 17.653 15.975 138.899 1.000 36.199 90 TYR HHH C 1
ATOM 706 O O . TYR A 1 90 ? 18.099 16.277 139.995 1.000 42.464 90 TYR HHH O 1
ATOM 715 N N . ASN A 1 91 ? 17.986 14.883 138.230 1.000 38.882 91 ASN HHH N 1
ATOM 716 C CA . ASN A 1 91 ? 18.752 13.827 138.848 1.000 46.454 91 ASN HHH CA 1
ATOM 717 C C . ASN A 1 91 ? 19.959 13.589 137.963 1.000 44.723 91 ASN HHH C 1
ATOM 718 O O . ASN A 1 91 ? 19.860 12.780 137.047 1.000 45.506 91 ASN HHH O 1
ATOM 723 N N . TRP A 1 92 ? 21.067 14.309 138.234 1.000 38.945 92 TRP HHH N 1
ATOM 724 C CA . TRP A 1 92 ? 22.269 14.158 137.433 1.000 40.735 92 TRP HHH CA 1
ATOM 725 C C . TRP A 1 92 ? 22.966 12.824 137.692 1.000 49.283 92 TRP HHH C 1
ATOM 726 O O . TRP A 1 92 ? 23.715 12.351 136.848 1.000 49.035 92 TRP HHH O 1
ATOM 737 N N . LYS A 1 93 ? 22.737 12.217 138.863 1.000 48.912 93 LYS HHH N 1
ATOM 738 C CA . LYS A 1 93 ? 23.228 10.858 139.060 1.000 51.413 93 LYS HHH CA 1
ATOM 739 C C . LYS A 1 93 ? 22.433 9.838 138.226 1.000 48.788 93 LYS HHH C 1
ATOM 740 O O . LYS A 1 93 ? 23.018 8.885 137.728 1.000 53.169 93 LYS HHH O 1
ATOM 746 N N . GLU A 1 94 ? 21.122 10.060 138.029 1.000 49.247 94 GLU HHH N 1
ATOM 747 C CA . GLU A 1 94 ? 20.250 9.149 137.284 1.000 54.380 94 GLU HHH CA 1
ATOM 748 C C . GLU A 1 94 ? 20.234 9.429 135.773 1.000 51.569 94 GLU HHH C 1
ATOM 749 O O . GLU A 1 94 ? 19.167 9.457 135.127 1.000 44.701 94 GLU HHH O 1
ATOM 755 N N . ASN A 1 95 ? 21.442 9.519 135.211 1.000 41.262 95 ASN HHH N 1
ATOM 756 C CA . ASN A 1 95 ? 21.699 9.952 133.844 1.000 44.894 95 ASN HHH CA 1
ATOM 757 C C . ASN A 1 95 ? 20.766 11.076 133.358 1.000 39.144 95 ASN HHH C 1
ATOM 758 O O . ASN A 1 95 ? 20.125 10.967 132.318 1.000 37.202 95 ASN HHH O 1
ATOM 763 N N . LEU A 1 96 ? 20.761 12.181 134.100 1.000 37.000 96 LEU HHH N 1
ATOM 764 C CA . LEU A 1 96 ? 20.169 13.438 133.678 1.000 31.959 96 LEU HHH CA 1
ATOM 765 C C . LEU A 1 96 ? 18.650 13.295 133.575 1.000 29.538 96 LEU HHH C 1
ATOM 766 O O . LEU A 1 96 ? 18.016 13.975 132.798 1.000 27.163 96 LEU HHH O 1
ATOM 771 N N . ASP A 1 97 ? 18.024 12.500 134.430 1.000 27.563 97 ASP HHH N 1
ATOM 772 C CA . ASP A 1 97 ? 16.572 12.477 134.430 1.000 26.910 97 ASP HHH CA 1
ATOM 773 C C . ASP A 1 97 ? 16.038 13.874 134.800 1.000 24.430 97 ASP HHH C 1
ATOM 774 O O . ASP A 1 97 ? 16.583 14.524 135.683 1.000 25.064 97 ASP HHH O 1
ATOM 779 N N . ARG A 1 98 ? 15.024 14.328 134.054 1.000 22.645 98 ARG HHH N 1
ATOM 780 C CA . ARG A 1 98 ? 14.352 15.631 134.209 1.000 24.403 98 ARG HHH CA 1
ATOM 781 C C . ARG A 1 98 ? 15.312 16.784 133.909 1.000 25.120 98 ARG HHH C 1
ATOM 782 O O . ARG A 1 98 ? 15.508 17.703 134.687 1.000 23.589 98 ARG HHH O 1
ATOM 790 N N . ASP A 1 99 ? 15.966 16.680 132.744 1.000 23.695 99 ASP HHH N 1
ATOM 791 C CA . ASP A 1 99 ? 17.072 17.551 132.425 1.000 21.464 99 ASP HHH CA 1
ATOM 792 C C . ASP A 1 99 ? 16.516 18.846 131.804 1.000 23.252 99 ASP HHH C 1
ATOM 793 O O . ASP A 1 99 ? 16.454 18.991 130.569 1.000 21.791 99 ASP HHH O 1
ATOM 798 N N . ILE A 1 100 ? 16.022 19.756 132.658 1.000 20.489 100 ILE HHH N 1
ATOM 799 C CA . ILE A 1 100 ? 15.327 20.942 132.151 1.000 19.408 100 ILE HHH CA 1
ATOM 800 C C . ILE A 1 100 ? 15.542 22.103 133.134 1.000 21.256 100 ILE HHH C 1
ATOM 801 O O . ILE A 1 100 ? 15.589 21.885 134.364 1.000 20.987 100 ILE HHH O 1
ATOM 806 N N . ALA A 1 101 ? 15.673 23.314 132.586 1.000 19.056 101 ALA HHH N 1
ATOM 807 C CA . ALA A 1 101 ? 15.900 24.533 133.348 1.000 19.698 101 ALA HHH CA 1
ATOM 808 C C . ALA A 1 101 ? 15.247 25.688 132.596 1.000 21.543 101 ALA HHH C 1
ATOM 809 O O . ALA A 1 101 ? 15.173 25.702 131.366 1.000 20.753 101 ALA HHH O 1
ATOM 811 N N . LEU A 1 102 ? 14.836 26.711 133.357 1.000 19.956 102 LEU HHH N 1
ATOM 812 C CA . LEU A 1 102 ? 14.324 27.939 132.757 1.000 20.052 102 LEU HHH CA 1
ATOM 813 C C . LEU A 1 102 ? 15.197 29.110 133.174 1.000 21.127 102 LEU HHH C 1
ATOM 814 O O . LEU A 1 102 ? 15.682 29.131 134.309 1.000 22.199 102 LEU HHH O 1
ATOM 819 N N . LEU A 1 103 ? 15.431 30.046 132.261 1.000 19.735 103 LEU HHH N 1
ATOM 820 C CA . LEU A 1 103 ? 16.218 31.222 132.580 1.000 18.964 103 LEU HHH CA 1
ATOM 821 C C . LEU A 1 103 ? 15.314 32.428 132.352 1.000 21.384 103 LEU HHH C 1
ATOM 822 O O . LEU A 1 103 ? 14.651 32.550 131.324 1.000 20.336 103 LEU HHH O 1
ATOM 827 N N . LYS A 1 104 ? 15.241 33.303 133.353 1.000 20.717 104 LYS HHH N 1
ATOM 828 C CA . LYS A 1 104 ? 14.463 34.525 133.200 1.000 21.297 104 LYS HHH CA 1
ATOM 829 C C . LYS A 1 104 ? 15.402 35.637 132.741 1.000 22.486 104 LYS HHH C 1
ATOM 830 O O . LYS A 1 104 ? 16.440 35.847 133.365 1.000 23.274 104 LYS HHH O 1
ATOM 836 N N . LEU A 1 105 ? 15.046 36.317 131.649 1.000 20.585 105 LEU HHH N 1
ATOM 837 C CA . LEU A 1 105 ? 15.848 37.389 131.069 1.000 21.399 105 LEU HHH CA 1
ATOM 838 C C . LEU A 1 105 ? 15.738 38.621 131.972 1.000 23.391 105 LEU HHH C 1
ATOM 839 O O . LEU A 1 105 ? 14.709 38.807 132.636 1.000 26.034 105 LEU HHH O 1
ATOM 844 N N . LYS A 1 106 ? 16.807 39.430 131.971 1.000 24.523 106 LYS HHH N 1
ATOM 845 C CA . LYS A 1 106 ? 16.876 40.559 132.898 1.000 29.011 106 LYS HHH CA 1
ATOM 846 C C . LYS A 1 106 ? 15.748 41.530 132.565 1.000 32.195 106 LYS HHH C 1
ATOM 847 O O . LYS A 1 106 ? 15.130 42.092 133.474 1.000 32.513 106 LYS HHH O 1
ATOM 853 N N . ARG A 1 107 ? 15.509 41.717 131.260 1.000 24.457 107 ARG HHH N 1
ATOM 854 C CA . ARG A 1 107 ? 14.499 42.619 130.736 1.000 28.670 107 ARG HHH CA 1
ATOM 855 C C . ARG A 1 107 ? 13.809 41.940 129.559 1.000 27.420 107 ARG HHH C 1
ATOM 856 O O . ARG A 1 107 ? 14.452 41.193 128.786 1.000 25.713 107 ARG HHH O 1
ATOM 864 N N . PRO A 1 108 ? 12.515 42.213 129.319 1.000 24.512 108 PRO HHH N 1
ATOM 865 C CA . PRO A 1 108 ? 11.808 41.669 128.158 1.000 23.521 108 PRO HHH CA 1
ATOM 866 C C . PRO A 1 108 ? 12.408 42.224 126.875 1.000 25.290 108 PRO HHH C 1
ATOM 867 O O . PRO A 1 108 ? 12.751 43.415 126.804 1.000 24.872 108 PRO HHH O 1
ATOM 871 N N . ILE A 1 109 ? 12.545 41.341 125.866 1.000 23.607 109 ILE HHH N 1
ATOM 872 C CA . ILE A 1 109 ? 13.186 41.759 124.627 1.000 22.058 109 ILE HHH CA 1
ATOM 873 C C . ILE A 1 109 ? 12.147 42.025 123.537 1.000 21.842 109 ILE HHH C 1
ATOM 874 O O . ILE A 1 109 ? 11.045 41.483 123.536 1.000 24.800 109 ILE HHH O 1
ATOM 879 N N . GLU A 1 110 ? 12.539 42.874 122.590 1.000 23.043 110 GLU HHH N 1
ATOM 880 C CA . GLU A 1 110 ? 11.732 43.100 121.412 1.000 24.705 110 GLU HHH CA 1
ATOM 881 C C . GLU A 1 110 ? 11.875 41.890 120.488 1.000 26.346 110 GLU HHH C 1
ATOM 882 O O . GLU A 1 110 ? 12.979 41.366 120.330 1.000 27.379 110 GLU HHH O 1
ATOM 888 N N . LEU A 1 111 ? 10.769 41.536 119.846 1.000 26.686 111 LEU HHH N 1
ATOM 889 C CA . LEU A 1 111 ? 10.773 40.518 118.805 1.000 26.522 111 LEU HHH CA 1
ATOM 890 C C . LEU A 1 111 ? 11.085 41.149 117.457 1.000 29.634 111 LEU HHH C 1
ATOM 891 O O . LEU A 1 111 ? 10.995 42.383 117.255 1.000 29.179 111 LEU HHH O 1
ATOM 896 N N . SER A 1 112 ? 11.554 40.296 116.534 1.000 25.628 112 SER HHH N 1
ATOM 897 C CA . SER A 1 112 ? 11.952 40.809 115.234 1.000 23.596 112 SER HHH CA 1
ATOM 898 C C . SER A 1 112 ? 11.836 39.686 114.203 1.000 24.978 112 SER HHH C 1
ATOM 899 O O . SER A 1 112 ? 11.348 38.604 114.524 1.000 24.872 112 SER HHH O 1
ATOM 902 N N . ASP A 1 113 ? 12.291 39.946 112.976 1.000 25.258 113 ASP HHH N 1
ATOM 903 C CA . ASP A 1 113 ? 12.228 38.919 111.950 1.000 24.122 113 ASP HHH CA 1
ATOM 904 C C . ASP A 1 113 ? 13.113 37.737 112.369 1.000 23.453 113 ASP HHH C 1
ATOM 905 O O . ASP A 1 113 ? 12.917 36.652 111.850 1.000 24.506 113 ASP HHH O 1
ATOM 910 N N . TYR A 1 114 ? 14.093 37.986 113.262 1.000 21.030 114 TYR HHH N 1
ATOM 911 C CA . TYR A 1 114 ? 15.117 37.013 113.619 1.000 21.597 114 TYR HHH CA 1
ATOM 912 C C . TYR A 1 114 ? 14.964 36.471 115.041 1.000 23.244 114 TYR HHH C 1
ATOM 913 O O . TYR A 1 114 ? 15.728 35.582 115.466 1.000 21.051 114 TYR HHH O 1
ATOM 922 N N . ILE A 1 115 ? 14.021 37.050 115.798 1.000 21.257 115 ILE HHH N 1
ATOM 923 C CA . ILE A 1 115 ? 13.842 36.766 117.213 1.000 21.199 115 ILE HHH CA 1
ATOM 924 C C . ILE A 1 115 ? 12.348 36.568 117.442 1.000 21.867 115 ILE HHH C 1
ATOM 925 O O . ILE A 1 115 ? 11.554 37.498 117.285 1.000 23.547 115 ILE HHH O 1
ATOM 930 N N . HIS A 1 116 ? 11.952 35.341 117.782 1.000 18.890 116 HIS HHH N 1
ATOM 931 C CA . HIS A 1 116 ? 10.548 35.018 117.912 1.000 20.277 116 HIS HHH CA 1
ATOM 932 C C . HIS A 1 116 ? 10.384 33.705 118.668 1.000 21.370 116 HIS HHH C 1
ATOM 933 O O . HIS A 1 116 ? 11.123 32.743 118.427 1.000 20.199 116 HIS HHH O 1
ATOM 940 N N . PRO A 1 117 ? 9.432 33.610 119.623 1.000 19.482 117 PRO HHH N 1
ATOM 941 C CA . PRO A 1 117 ? 9.359 32.432 120.473 1.000 20.432 117 PRO HHH CA 1
ATOM 942 C C . PRO A 1 117 ? 8.743 31.212 119.787 1.000 18.819 117 PRO HHH C 1
ATOM 943 O O . PRO A 1 117 ? 7.873 31.330 118.910 1.000 19.628 117 PRO HHH O 1
ATOM 947 N N . VAL A 1 118 ? 9.127 30.033 120.276 1.000 18.611 118 VAL HHH N 1
ATOM 948 C CA . VAL A 1 118 ? 8.553 28.765 119.839 1.000 17.623 118 VAL HHH CA 1
ATOM 949 C C . VAL A 1 118 ? 7.359 28.473 120.744 1.000 18.189 118 VAL HHH C 1
ATOM 950 O O . VAL A 1 118 ? 7.320 28.965 121.873 1.000 20.787 118 VAL HHH O 1
ATOM 954 N N . CYS A 1 119 ? 6.471 27.562 120.295 1.000 18.917 119 CYS HHH N 1
ATOM 955 C CA . CYS A 1 119 ? 5.369 27.157 121.162 1.000 20.293 119 CYS HHH CA 1
ATOM 956 C C . CYS A 1 119 ? 5.753 25.950 121.989 1.000 20.844 119 CYS HHH C 1
ATOM 957 O O . CYS A 1 119 ? 6.636 25.176 121.599 1.000 21.762 119 CYS HHH O 1
ATOM 960 N N . LEU A 1 120 ? 5.136 25.837 123.170 1.000 23.085 120 LEU HHH N 1
ATOM 961 C CA . LEU A 1 120 ? 5.301 24.618 123.962 1.000 21.916 120 LEU HHH CA 1
ATOM 962 C C . LEU A 1 120 ? 4.094 23.724 123.715 1.000 22.736 120 LEU HHH C 1
ATOM 963 O O . LEU A 1 120 ? 2.975 24.223 123.550 1.000 23.679 120 LEU HHH O 1
ATOM 968 N N . PRO A 1 121 ? 4.265 22.389 123.658 1.000 24.147 121 PRO HHH N 1
ATOM 969 C CA . PRO A 1 121 ? 3.154 21.513 123.345 1.000 23.839 121 PRO HHH CA 1
ATOM 970 C C . PRO A 1 121 ? 2.154 21.400 124.493 1.000 24.676 121 PRO HHH C 1
ATOM 971 O O . PRO A 1 121 ? 2.496 21.559 125.673 1.000 25.702 121 PRO HHH O 1
ATOM 975 N N . ASP A 1 122 ? 0.900 21.118 124.094 1.000 28.857 122 ASP HHH N 1
ATOM 976 C CA . ASP A 1 122 ? -0.122 20.681 125.033 1.000 32.336 122 ASP HHH CA 1
ATOM 977 C C . ASP A 1 122 ? -0.428 19.208 124.776 1.000 30.663 122 ASP HHH C 1
ATOM 978 O O . ASP A 1 122 ? 0.221 18.544 123.970 1.000 26.256 122 ASP HHH O 1
ATOM 983 N N . LYS A 1 123 ? -1.387 18.680 125.548 1.000 32.500 123 LYS HHH N 1
ATOM 984 C CA . LYS A 1 123 ? -1.788 17.286 125.465 1.000 33.321 123 LYS HHH CA 1
ATOM 985 C C . LYS A 1 123 ? -2.065 16.880 124.025 1.000 32.394 123 LYS HHH C 1
ATOM 986 O O . LYS A 1 123 ? -1.595 15.835 123.606 1.000 34.519 123 LYS HHH O 1
ATOM 992 N N . GLN A 1 124 ? -2.817 17.694 123.269 1.000 33.875 124 GLN HHH N 1
ATOM 993 C CA . GLN A 1 124 ? -3.186 17.318 121.913 1.000 38.365 124 GLN HHH CA 1
ATOM 994 C C . GLN A 1 124 ? -1.972 17.310 120.983 1.000 35.806 124 GLN HHH C 1
ATOM 995 O O . GLN A 1 124 ? -1.863 16.451 120.107 1.000 35.419 124 GLN HHH O 1
ATOM 1001 N N . THR A 1 125 ? -1.066 18.276 121.163 1.000 32.458 125 THR HHH N 1
ATOM 1002 C CA . THR A 1 125 ? 0.111 18.368 120.313 1.000 30.677 125 THR HHH CA 1
ATOM 1003 C C . THR A 1 125 ? 0.948 17.113 120.488 1.000 27.619 125 THR HHH C 1
ATOM 1004 O O . THR A 1 125 ? 1.359 16.525 119.500 1.000 30.428 125 THR HHH O 1
ATOM 1008 N N . ALA A 1 126 ? 1.136 16.690 121.739 1.000 24.843 126 ALA HHH N 1
ATOM 1009 C CA . ALA A 1 126 ? 1.930 15.515 122.026 1.000 26.465 126 ALA HHH CA 1
ATOM 1010 C C . ALA A 1 126 ? 1.260 14.274 121.442 1.000 31.627 126 ALA HHH C 1
ATOM 1011 O O . ALA A 1 126 ? 1.920 13.406 120.871 1.000 28.329 126 ALA HHH O 1
ATOM 1013 N N . ALA A 1 127 ? -0.076 14.225 121.536 1.000 30.817 127 ALA HHH N 1
ATOM 1014 C CA . ALA A 1 127 ? -0.811 13.074 121.025 1.000 31.108 127 ALA HHH CA 1
ATOM 1015 C C . ALA A 1 127 ? -0.639 12.978 119.506 1.000 31.117 127 ALA HHH C 1
ATOM 1016 O O . ALA A 1 127 ? -0.466 11.878 118.975 1.000 34.146 127 ALA HHH O 1
ATOM 1018 N N . LYS A 1 128 ? -0.728 14.129 118.803 1.000 27.354 128 LYS HHH N 1
ATOM 1019 C CA . LYS A 1 128 ? -0.658 14.192 117.350 1.000 27.883 128 LYS HHH CA 1
ATOM 1020 C C . LYS A 1 128 ? 0.754 13.946 116.821 1.000 28.892 128 LYS HHH C 1
ATOM 1021 O O . LYS A 1 128 ? 0.908 13.336 115.755 1.000 26.892 128 LYS HHH O 1
ATOM 1027 N N . LEU A 1 129 ? 1.788 14.451 117.513 1.000 26.076 129 LEU HHH N 1
ATOM 1028 C CA . LEU A 1 129 ? 3.096 14.512 116.832 1.000 24.519 129 LEU HHH CA 1
ATOM 1029 C C . LEU A 1 129 ? 4.086 13.445 117.316 1.000 25.049 129 LEU HHH C 1
ATOM 1030 O O . LEU A 1 129 ? 5.044 13.120 116.608 1.000 25.248 129 LEU HHH O 1
ATOM 1035 N N . LEU A 1 130 ? 3.900 12.932 118.526 1.000 24.401 130 LEU HHH N 1
ATOM 1036 C CA . LEU A 1 130 ? 4.929 12.035 119.058 1.000 25.161 130 LEU HHH CA 1
ATOM 1037 C C . LEU A 1 130 ? 4.607 10.602 118.641 1.000 25.248 130 LEU HHH C 1
ATOM 1038 O O . LEU A 1 130 ? 3.971 9.848 119.381 1.000 28.081 130 LEU HHH O 1
ATOM 1043 N N . HIS A 1 131 ? 5.058 10.240 117.445 1.000 24.165 131 HIS HHH N 1
ATOM 1044 C CA . HIS A 1 131 ? 4.953 8.883 116.918 1.000 26.573 131 HIS HHH CA 1
ATOM 1045 C C . HIS A 1 131 ? 6.297 8.500 116.302 1.000 25.890 131 HIS HHH C 1
ATOM 1046 O O . HIS A 1 131 ? 6.872 9.307 115.572 1.000 23.908 131 HIS HHH O 1
ATOM 1053 N N . ALA A 1 132 ? 6.711 7.223 116.466 1.000 26.028 132 ALA HHH N 1
ATOM 1054 C CA . ALA A 1 132 ? 7.945 6.752 115.873 1.000 26.823 132 ALA HHH CA 1
ATOM 1055 C C . ALA A 1 132 ? 7.913 6.958 114.370 1.000 27.189 132 ALA HHH C 1
ATOM 1056 O O . ALA A 1 132 ? 6.898 6.746 113.718 1.000 29.913 132 ALA HHH O 1
ATOM 1058 N N . GLY A 1 133 ? 9.025 7.445 113.832 1.000 24.406 133 GLY HHH N 1
ATOM 1059 C CA . GLY A 1 133 ? 9.130 7.735 112.416 1.000 23.859 133 GLY HHH CA 1
ATOM 1060 C C . GLY A 1 133 ? 8.782 9.174 111.998 1.000 22.759 133 GLY HHH C 1
ATOM 1061 O O . GLY A 1 133 ? 9.300 9.650 110.972 1.000 23.546 133 GLY HHH O 1
ATOM 1062 N N . PHE A 1 134 ? 8.001 9.887 112.827 1.000 22.247 134 PHE HHH N 1
ATOM 1063 C CA . PHE A 1 134 ? 7.789 11.293 112.516 1.000 21.807 134 PHE HHH CA 1
ATOM 1064 C C . PHE A 1 134 ? 9.097 12.046 112.785 1.000 20.742 134 PHE HHH C 1
ATOM 1065 O O . PHE A 1 134 ? 9.788 11.752 113.758 1.000 23.488 134 PHE HHH O 1
ATOM 1073 N N . LYS A 1 135 ? 9.439 13.002 111.903 1.000 20.654 135 LYS HHH N 1
ATOM 1074 C CA . LYS A 1 135 ? 10.719 13.690 112.013 1.000 19.374 135 LYS HHH CA 1
ATOM 1075 C C . LYS A 1 135 ? 10.502 15.039 112.700 1.000 21.367 135 LYS HHH C 1
ATOM 1076 O O . LYS A 1 135 ? 9.509 15.733 112.503 1.000 21.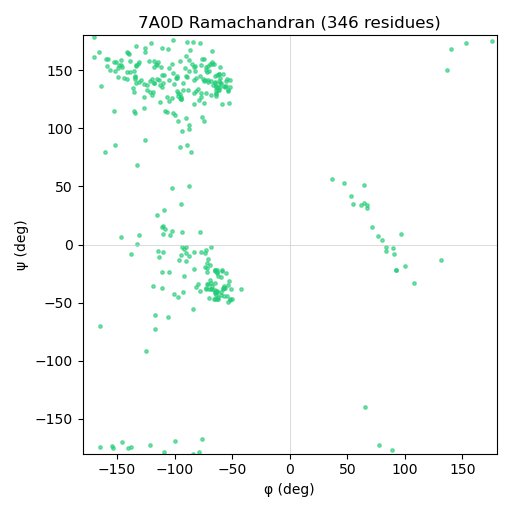566 135 LYS HHH O 1
ATOM 1082 N N . GLY A 1 136 ? 11.496 15.365 113.509 1.000 19.004 136 GLY HHH N 1
ATOM 1083 C CA . GLY A 1 136 ? 11.613 16.710 114.066 1.000 19.930 136 GLY HHH CA 1
ATOM 1084 C C . GLY A 1 136 ? 12.945 17.281 113.654 1.000 19.885 136 GLY HHH C 1
ATOM 1085 O O . GLY A 1 136 ? 13.618 16.694 112.831 1.000 22.144 136 GLY HHH O 1
ATOM 1086 N N . ARG A 1 137 ? 13.293 18.442 114.206 1.000 18.923 137 ARG HHH N 1
ATOM 1087 C CA . ARG A 1 137 ? 14.414 19.218 113.697 1.000 17.617 137 ARG HHH CA 1
ATOM 1088 C C . ARG A 1 137 ? 15.234 19.687 114.900 1.000 17.617 137 ARG HHH C 1
ATOM 1089 O O . ARG A 1 137 ? 14.670 20.189 115.904 1.000 19.584 137 ARG HHH O 1
ATOM 1097 N N . VAL A 1 138 ? 16.548 19.474 114.803 1.000 17.228 138 VAL HHH N 1
ATOM 1098 C CA . VAL A 1 138 ? 17.477 19.908 115.858 1.000 16.700 138 VAL HHH CA 1
ATOM 1099 C C . VAL A 1 138 ? 18.380 20.982 115.245 1.000 17.963 138 VAL HHH C 1
ATOM 1100 O O . VAL A 1 138 ? 18.846 20.834 114.123 1.000 18.520 138 VAL HHH O 1
ATOM 1104 N N . THR A 1 139 ? 18.728 22.020 116.023 1.000 16.579 139 THR HHH N 1
ATOM 1105 C CA . THR A 1 139 ? 19.539 23.115 115.501 1.000 17.433 139 THR HHH CA 1
ATOM 1106 C C . THR A 1 139 ? 20.612 23.430 116.535 1.000 17.868 139 THR HHH C 1
ATOM 1107 O O . THR A 1 139 ? 20.336 23.331 117.733 1.000 20.268 139 THR HHH O 1
ATOM 1111 N N . GLY A 1 140 ? 21.787 23.902 116.073 1.000 16.661 140 GLY HHH N 1
ATOM 1112 C CA . GLY A 1 140 ? 22.772 24.317 117.065 1.000 16.734 140 GLY HHH CA 1
ATOM 1113 C C . GLY A 1 140 ? 24.097 24.735 116.453 1.000 17.649 140 GLY HHH C 1
ATOM 1114 O O . GLY A 1 140 ? 24.299 24.565 115.237 1.000 18.925 140 GLY HHH O 1
ATOM 1115 N N . TRP A 1 141 ? 24.970 25.208 117.357 1.000 16.678 141 TRP HHH N 1
ATOM 1116 C CA . TRP A 1 141 ? 26.281 25.756 117.017 1.000 18.098 141 TRP HHH CA 1
ATOM 1117 C C . TRP A 1 141 ? 27.409 24.814 117.430 1.000 20.281 141 TRP HHH C 1
ATOM 1118 O O . TRP A 1 141 ? 28.582 25.213 117.362 1.000 22.083 141 TRP HHH O 1
ATOM 1129 N N . GLY A 1 142 ? 27.061 23.565 117.760 1.000 19.349 142 GLY HHH N 1
ATOM 1130 C CA . GLY A 1 142 ? 28.006 22.589 118.291 1.000 20.107 142 GLY HHH CA 1
ATOM 1131 C C . GLY A 1 142 ? 28.877 21.964 117.204 1.000 21.225 142 GLY HHH C 1
ATOM 1132 O O . GLY A 1 142 ? 28.778 22.301 116.028 1.000 20.428 142 GLY HHH O 1
ATOM 1133 N N . ASN A 1 143 ? 29.741 21.042 117.632 1.000 21.327 143 ASN HHH N 1
ATOM 1134 C CA . ASN A 1 143 ? 30.693 20.423 116.712 1.000 24.038 143 ASN HHH CA 1
ATOM 1135 C C . ASN A 1 143 ? 30.005 19.660 115.586 1.000 21.975 143 ASN HHH C 1
ATOM 1136 O O . ASN A 1 143 ? 28.933 19.039 115.726 1.000 21.430 143 ASN HHH O 1
ATOM 1141 N N . ARG A 1 144 ? 30.667 19.675 114.407 1.000 20.760 144 ARG HHH N 1
ATOM 1142 C CA A ARG A 1 144 ? 30.178 18.975 113.235 0.500 22.757 144 ARG HHH CA 1
ATOM 1143 C CA B ARG A 1 144 ? 30.213 18.991 113.207 0.500 22.371 144 ARG HHH CA 1
ATOM 1144 C C . ARG A 1 144 ? 30.649 17.518 113.197 1.000 25.846 144 ARG HHH C 1
ATOM 1145 O O . ARG A 1 144 ? 30.167 16.757 112.377 1.000 27.180 144 ARG HHH O 1
ATOM 1160 N N . ARG A 1 145 ? 31.565 17.139 114.094 1.000 25.102 145 ARG HHH N 1
ATOM 1161 C CA . ARG A 1 145 ? 31.907 15.723 114.217 1.000 28.353 145 ARG HHH CA 1
ATOM 1162 C C . ARG A 1 145 ? 32.340 15.479 115.653 1.000 25.738 145 ARG HHH C 1
ATOM 1163 O O . ARG A 1 145 ? 32.782 16.403 116.328 1.000 24.742 145 ARG HHH O 1
ATOM 1171 N N . GLU A 1 146 ? 32.235 14.206 116.080 1.000 26.340 146 GLU HHH N 1
ATOM 1172 C CA . GLU A 1 146 ? 32.575 13.819 117.439 1.000 26.644 146 GLU HHH CA 1
ATOM 1173 C C . GLU A 1 146 ? 34.061 14.018 117.717 1.000 28.452 146 GLU HHH C 1
ATOM 1174 O O . GLU A 1 146 ? 34.430 14.438 118.805 1.000 28.350 146 GLU HHH O 1
ATOM 1180 N N . THR A 1 147 ? 34.905 13.667 116.721 1.000 29.494 147 THR HHH N 1
ATOM 1181 C CA . THR A 1 147 ? 36.337 13.722 116.912 1.000 31.439 147 THR HHH CA 1
ATOM 1182 C C . THR A 1 147 ? 36.977 14.565 115.819 1.000 34.564 147 THR HHH C 1
ATOM 1183 O O . THR A 1 147 ? 36.359 14.834 114.775 1.000 30.165 147 THR HHH O 1
ATOM 1187 N N . TRP A 1 148 ? 38.239 14.925 116.072 1.000 34.899 148 TRP HHH N 1
ATOM 1188 C CA . TRP A 1 148 ? 39.017 15.627 115.064 1.000 38.439 148 TRP HHH CA 1
ATOM 1189 C C . TRP A 1 148 ? 40.453 15.114 115.068 1.000 37.493 148 TRP HHH C 1
ATOM 1190 O O . TRP A 1 148 ? 40.870 14.454 116.018 1.000 38.499 148 TRP HHH O 1
ATOM 1201 N N . THR A 1 149 ? 41.191 15.429 113.996 1.000 32.587 149 THR HHH N 1
ATOM 1202 C CA . THR A 1 149 ? 42.586 15.010 113.882 1.000 31.847 149 THR HHH CA 1
ATOM 1203 C C . THR A 1 149 ? 43.489 15.999 114.603 1.000 34.525 149 THR HHH C 1
ATOM 1204 O O . THR A 1 149 ? 44.284 15.591 115.449 1.000 39.009 149 THR HHH O 1
ATOM 1208 N N . THR A 1 150 ? 43.408 17.281 114.247 1.000 31.698 150 THR HHH N 1
ATOM 1209 C CA . THR A 1 150 ? 44.381 18.260 114.733 1.000 30.005 150 THR HHH CA 1
ATOM 1210 C C . THR A 1 150 ? 43.790 19.175 115.805 1.000 35.802 150 THR HHH C 1
ATOM 1211 O O . THR A 1 150 ? 44.284 19.148 116.933 1.000 35.675 150 THR HHH O 1
ATOM 1215 N N . SER A 1 151 ? 42.758 19.973 115.457 1.000 34.034 151 SER HHH N 1
ATOM 1216 C CA A SER A 1 151 ? 42.191 20.807 116.504 0.500 40.360 151 SER HHH CA 1
ATOM 1217 C CA B SER A 1 151 ? 42.195 21.064 116.257 0.500 38.991 151 SER HHH CA 1
ATOM 1218 C C . SER A 1 151 ? 40.675 20.876 116.389 1.000 37.594 151 SER HHH C 1
ATOM 1219 O O . SER A 1 151 ? 40.089 20.563 115.368 1.000 30.262 151 SER HHH O 1
ATOM 1224 N N . VAL A 1 152 ? 40.057 21.211 117.533 1.000 40.140 152 VAL HHH N 1
ATOM 1225 C CA . VAL A 1 152 ? 38.595 21.263 117.624 1.000 37.567 152 VAL HHH CA 1
ATOM 1226 C C . VAL A 1 152 ? 38.041 22.325 116.676 1.000 39.867 152 VAL HHH C 1
ATOM 1227 O O . VAL A 1 152 ? 36.903 22.216 116.191 1.000 31.833 152 VAL HHH O 1
ATOM 1231 N N . ALA A 1 153 ? 38.844 23.354 116.381 1.000 37.570 153 ALA HHH N 1
ATOM 1232 C CA . ALA A 1 153 ? 38.385 24.384 115.462 1.000 39.391 153 ALA HHH CA 1
ATOM 1233 C C . ALA A 1 153 ? 38.031 23.782 114.113 1.000 35.140 153 ALA HHH C 1
ATOM 1234 O O . ALA A 1 153 ? 37.189 24.324 113.391 1.000 40.128 153 ALA HHH O 1
ATOM 1236 N N . GLU A 1 154 ? 38.599 22.604 113.812 1.000 31.177 154 GLU HHH N 1
ATOM 1237 C CA . GLU A 1 154 ? 38.295 21.858 112.609 1.000 32.616 154 GLU HHH CA 1
ATOM 1238 C C . GLU A 1 154 ? 36.803 21.620 112.453 1.000 35.170 154 GLU HHH C 1
ATOM 1239 O O . GLU A 1 154 ? 36.328 21.580 111.333 1.000 35.472 154 GLU HHH O 1
ATOM 1245 N N . VAL A 1 155 ? 36.077 21.414 113.567 1.000 28.587 155 VAL HHH N 1
ATOM 1246 C CA . VAL A 1 155 ? 34.721 20.903 113.499 1.000 26.671 155 VAL HHH CA 1
ATOM 1247 C C . VAL A 1 155 ? 33.695 21.986 113.887 1.000 25.204 155 VAL HHH C 1
ATOM 1248 O O . VAL A 1 155 ? 32.511 21.661 114.028 1.000 27.184 155 VAL HHH O 1
ATOM 1252 N N . GLN A 1 156 ? 34.134 23.237 114.041 1.000 25.291 156 GLN HHH N 1
ATOM 1253 C CA . GLN A 1 156 ? 33.264 24.329 114.501 1.000 25.446 156 GLN HHH CA 1
ATOM 1254 C C . GLN A 1 156 ? 32.583 24.951 113.275 1.000 26.760 156 GLN HHH C 1
ATOM 1255 O O . GLN A 1 156 ? 33.181 25.178 112.213 1.000 28.048 156 GLN HHH O 1
ATOM 1261 N N . PRO A 1 157 ? 31.250 25.175 113.318 1.000 23.332 157 PRO HHH N 1
ATOM 1262 C CA . PRO A 1 157 ? 30.566 25.769 112.162 1.000 22.452 157 PRO HHH CA 1
ATOM 1263 C C . PRO A 1 157 ? 30.563 27.291 112.156 1.000 23.586 157 PRO HHH C 1
ATOM 1264 O O . PRO A 1 157 ? 30.590 27.907 113.213 1.000 25.979 157 PRO HHH O 1
ATOM 1268 N N . SER A 1 158 ? 30.557 27.890 110.945 1.000 24.449 158 SER HHH N 1
ATOM 1269 C CA . SER A 1 158 ? 30.470 29.342 110.824 1.000 23.174 158 SER HHH CA 1
ATOM 1270 C C . SER A 1 158 ? 29.034 29.847 110.915 1.000 22.870 158 SER HHH C 1
ATOM 1271 O O . SER A 1 158 ? 28.864 31.038 111.126 1.000 24.883 158 SER HHH O 1
ATOM 1274 N N . VAL A 1 159 ? 28.030 28.979 110.664 1.000 20.602 159 VAL HHH N 1
ATOM 1275 C CA . VAL A 1 159 ? 26.619 29.388 110.627 1.000 20.674 159 VAL HHH CA 1
ATOM 1276 C C . VAL A 1 159 ? 25.823 28.364 111.440 1.000 18.459 159 VAL HHH C 1
ATOM 1277 O O . VAL A 1 159 ? 26.249 27.226 111.545 1.000 19.749 159 VAL HHH O 1
ATOM 1281 N N . LEU A 1 160 ? 24.682 28.779 111.991 1.000 18.305 160 LEU HHH N 1
ATOM 1282 C CA . LEU A 1 160 ? 23.832 27.840 112.698 1.000 16.915 160 LEU HHH CA 1
ATOM 1283 C C . LEU A 1 160 ? 23.550 26.619 111.814 1.000 17.286 160 LEU HHH C 1
ATOM 1284 O O . LEU A 1 160 ? 23.234 26.794 110.631 1.000 19.386 160 LEU HHH O 1
ATOM 1289 N N . GLN A 1 161 ? 23.651 25.410 112.404 1.000 16.470 161 GLN HHH N 1
ATOM 1290 C CA . GLN A 1 161 ? 23.396 24.192 111.641 1.000 18.140 161 GLN HHH CA 1
ATOM 1291 C C . GLN A 1 161 ? 22.039 23.590 112.013 1.000 19.194 161 GLN HHH C 1
ATOM 1292 O O . GLN A 1 161 ? 21.538 23.791 113.134 1.000 18.992 161 GLN HHH O 1
ATOM 1298 N N . VAL A 1 162 ? 21.435 22.864 111.044 1.000 19.705 162 VAL HHH N 1
ATOM 1299 C CA . VAL A 1 162 ? 20.145 22.225 111.256 1.000 17.903 162 VAL HHH CA 1
ATOM 1300 C C . VAL A 1 162 ? 20.199 20.796 110.723 1.000 19.614 162 VAL HHH C 1
ATOM 1301 O O . VAL A 1 162 ? 20.846 20.521 109.697 1.000 19.979 162 VAL HHH O 1
ATOM 1305 N N . VAL A 1 163 ? 19.495 19.871 111.389 1.000 17.418 163 VAL HHH N 1
ATOM 1306 C CA . VAL A 1 163 ? 19.318 18.531 110.837 1.000 19.236 163 VAL HHH CA 1
ATOM 1307 C C . VAL A 1 163 ? 17.922 18.044 111.198 1.000 19.992 163 VAL HHH C 1
ATOM 1308 O O . VAL A 1 163 ? 17.431 18.362 112.281 1.000 18.696 163 VAL HHH O 1
ATOM 1312 N N . ASN A 1 164 ? 17.259 17.305 110.281 1.000 19.050 164 ASN HHH N 1
ATOM 1313 C CA . ASN A 1 164 ? 15.983 16.701 110.633 1.000 18.745 164 ASN HHH CA 1
ATOM 1314 C C . ASN A 1 164 ? 16.193 15.223 110.967 1.000 21.043 164 ASN HHH C 1
ATOM 1315 O O . ASN A 1 164 ? 16.916 14.540 110.244 1.000 21.489 164 ASN HHH O 1
ATOM 1320 N N . LEU A 1 165 ? 15.517 14.732 112.035 1.000 20.329 165 LEU HHH N 1
ATOM 1321 C CA . LEU A 1 165 ? 15.816 13.379 112.534 1.000 19.713 165 LEU HHH CA 1
ATOM 1322 C C . LEU A 1 165 ? 14.490 12.743 112.933 1.000 17.669 165 LEU HHH C 1
ATOM 1323 O O . LEU A 1 165 ? 13.618 13.389 113.528 1.000 19.343 165 LEU HHH O 1
ATOM 1328 N N . PRO A 1 166 ? 14.299 11.422 112.690 1.000 20.043 166 PRO HHH N 1
ATOM 1329 C CA . PRO A 1 166 ? 13.061 10.758 113.110 1.000 21.962 166 PRO HHH CA 1
ATOM 1330 C C . PRO A 1 166 ? 13.000 10.339 114.581 1.000 20.895 166 PRO HHH C 1
ATOM 1331 O O . PRO A 1 166 ? 14.005 9.870 115.111 1.000 21.861 166 PRO HHH O 1
ATOM 1335 N N . LEU A 1 167 ? 11.829 10.454 115.204 1.000 21.549 167 LEU HHH N 1
ATOM 1336 C CA . LEU A 1 167 ? 11.582 9.814 116.493 1.000 20.485 167 LEU HHH CA 1
ATOM 1337 C C . LEU A 1 167 ? 11.749 8.288 116.347 1.000 22.929 167 LEU HHH C 1
ATOM 1338 O O . LEU A 1 167 ? 11.408 7.709 115.313 1.000 24.138 167 LEU HHH O 1
ATOM 1343 N N . VAL A 1 168 ? 12.299 7.677 117.387 1.000 21.930 168 VAL HHH N 1
ATOM 1344 C CA . VAL A 1 168 ? 12.594 6.250 117.382 1.000 24.299 168 VAL HHH CA 1
ATOM 1345 C C . VAL A 1 168 ? 11.700 5.563 118.406 1.000 22.958 168 VAL HHH C 1
ATOM 1346 O O . VAL A 1 168 ? 11.444 6.109 119.465 1.000 23.878 168 VAL HHH O 1
ATOM 1350 N N . GLU A 1 169 ? 11.199 4.351 118.077 1.000 25.340 169 GLU HHH N 1
ATOM 1351 C CA . GLU A 1 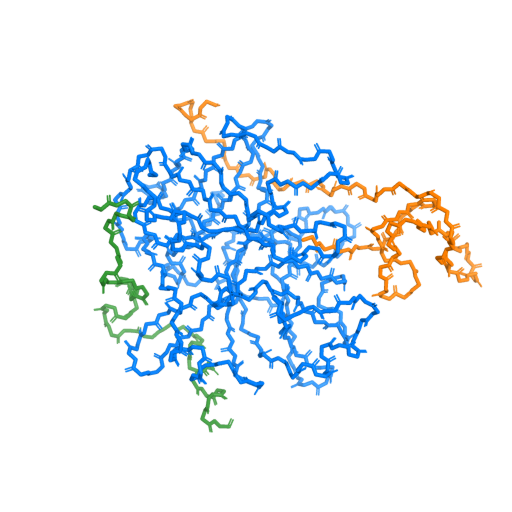169 ? 10.389 3.579 119.011 1.000 28.259 169 GLU HHH CA 1
ATOM 1352 C C . GLU A 1 169 ? 11.106 3.373 120.344 1.000 28.337 169 GLU HHH C 1
ATOM 1353 O O . GLU A 1 169 ? 12.282 3.039 120.358 1.000 26.415 169 GLU HHH O 1
ATOM 1359 N N . ARG A 1 170 ? 10.362 3.419 121.463 1.000 27.651 170 ARG HHH N 1
ATOM 1360 C CA . ARG A 1 170 ? 10.975 3.335 122.786 1.000 29.321 170 ARG HHH CA 1
ATOM 1361 C C . ARG A 1 170 ? 11.754 2.033 122.996 1.000 31.185 170 ARG HHH C 1
ATOM 1362 O O . ARG A 1 170 ? 12.824 2.060 123.586 1.000 27.054 170 ARG HHH O 1
ATOM 1370 N N . PRO A 1 171 ? 11.247 0.842 122.591 1.000 31.814 171 PRO HHH N 1
ATOM 1371 C CA . PRO A 1 171 ? 12.042 -0.375 122.711 1.000 29.205 171 PRO HHH CA 1
ATOM 1372 C C . PRO A 1 171 ? 13.387 -0.332 121.987 1.000 31.410 171 PRO HHH C 1
ATOM 1373 O O . PRO A 1 171 ? 14.363 -0.882 122.493 1.000 29.746 171 PRO HHH O 1
ATOM 1377 N N . VAL A 1 172 ? 13.440 0.341 120.826 1.000 27.044 172 VAL HHH N 1
ATOM 1378 C CA . VAL A 1 172 ? 14.691 0.454 120.097 1.000 24.486 172 VAL HHH CA 1
ATOM 1379 C C . VAL A 1 172 ? 15.646 1.372 120.868 1.000 25.310 172 VAL HHH C 1
ATOM 1380 O O . VAL A 1 172 ? 16.831 1.055 121.039 1.000 27.476 172 VAL HHH O 1
ATOM 1384 N N . CYS A 1 173 ? 15.136 2.516 121.342 1.000 23.803 173 CYS HHH N 1
ATOM 1385 C CA . CYS A 1 173 ? 15.944 3.400 122.181 1.000 23.385 173 CYS HHH CA 1
ATOM 1386 C C . CYS A 1 173 ? 16.541 2.613 123.341 1.000 24.387 173 CYS HHH C 1
ATOM 1387 O O . CYS A 1 173 ? 17.726 2.719 123.625 1.000 28.198 173 CYS HHH O 1
ATOM 1390 N N . LYS A 1 174 ? 15.725 1.802 124.023 1.000 24.732 174 LYS HHH N 1
ATOM 1391 C CA . LYS A 1 174 ? 16.205 1.170 125.240 1.000 26.360 174 LYS HHH CA 1
ATOM 1392 C C . LYS A 1 174 ? 17.225 0.082 124.922 1.000 26.954 174 LYS HHH C 1
ATOM 1393 O O . LYS A 1 174 ? 18.185 -0.104 125.672 1.000 27.234 174 LYS HHH O 1
ATOM 1399 N N . ALA A 1 175 ? 17.047 -0.600 123.792 1.000 28.067 175 ALA HHH N 1
ATOM 1400 C CA . ALA A 1 175 ? 17.968 -1.667 123.461 1.000 30.524 175 ALA HHH CA 1
ATOM 1401 C C . ALA A 1 175 ? 19.287 -1.118 122.922 1.000 32.714 175 ALA HHH C 1
ATOM 1402 O O . ALA A 1 175 ? 20.237 -1.863 122.759 1.000 31.575 175 ALA HHH O 1
ATOM 1404 N N . SER A 1 176 ? 19.387 0.199 122.700 1.000 27.704 176 SER HHH N 1
ATOM 1405 C CA . SER A 1 176 ? 20.569 0.734 122.038 1.000 24.798 176 SER HHH CA 1
ATOM 1406 C C . SER A 1 176 ? 21.653 1.111 123.047 1.000 24.278 176 SER HHH C 1
ATOM 1407 O O . SER A 1 176 ? 22.744 1.490 122.629 1.000 25.563 176 SER HHH O 1
ATOM 1410 N N . THR A 1 177 ? 21.353 1.059 124.350 1.000 24.931 177 THR HHH N 1
ATOM 1411 C CA . THR A 1 177 ? 22.245 1.560 125.391 1.000 26.775 177 THR HHH CA 1
ATOM 1412 C C . THR A 1 177 ? 21.976 0.780 126.675 1.000 25.990 177 THR HHH C 1
ATOM 1413 O O . THR A 1 177 ? 20.859 0.282 126.876 1.000 29.554 177 THR HHH O 1
ATOM 1417 N N . ARG A 1 178 ? 22.976 0.744 127.565 1.000 26.788 178 ARG HHH N 1
ATOM 1418 C CA . ARG A 1 178 ? 22.829 0.156 128.885 1.000 28.715 178 ARG HHH CA 1
ATOM 1419 C C . ARG A 1 178 ? 22.399 1.180 129.935 1.000 31.387 178 ARG HHH C 1
ATOM 1420 O O . ARG A 1 178 ? 22.035 0.832 131.074 1.000 29.043 178 ARG HHH O 1
ATOM 1428 N N . ILE A 1 179 ? 22.299 2.448 129.529 1.000 26.631 179 ILE HHH N 1
ATOM 1429 C CA . ILE A 1 179 ? 21.828 3.505 130.427 1.000 26.979 179 ILE HHH CA 1
ATOM 1430 C C . ILE A 1 179 ? 20.315 3.363 130.592 1.000 27.546 179 ILE HHH C 1
ATOM 1431 O O . ILE A 1 179 ? 19.607 2.964 129.661 1.000 28.841 179 ILE HHH O 1
ATOM 1436 N N . ARG A 1 180 ? 19.824 3.585 131.815 1.000 30.006 180 ARG HHH N 1
ATOM 1437 C CA . ARG A 1 180 ? 18.406 3.415 13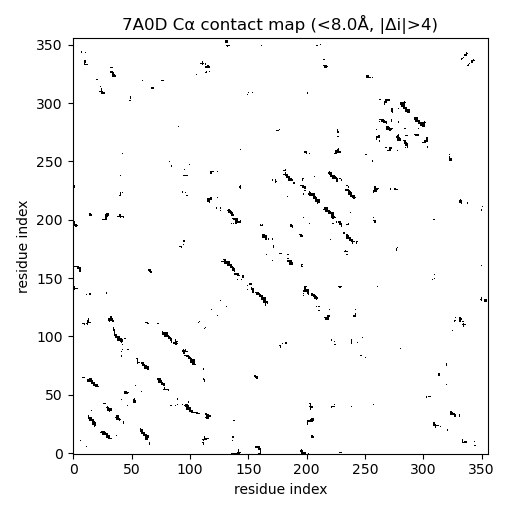2.113 1.000 29.411 180 ARG HHH CA 1
ATOM 1438 C C . ARG A 1 180 ? 17.649 4.596 131.510 1.000 29.176 180 ARG HHH C 1
ATOM 1439 O O . ARG A 1 180 ? 18.018 5.734 131.777 1.000 30.044 180 ARG HHH O 1
ATOM 1447 N N . ILE A 1 181 ? 16.687 4.329 130.617 1.000 28.362 181 ILE HHH N 1
ATOM 1448 C CA . ILE A 1 181 ? 15.948 5.418 129.960 1.000 28.371 181 ILE HHH CA 1
ATOM 1449 C C . ILE A 1 181 ? 14.648 5.623 130.726 1.000 30.123 181 ILE HHH C 1
ATOM 1450 O O . ILE A 1 181 ? 13.942 4.653 130.993 1.000 33.646 181 ILE HHH O 1
ATOM 1455 N N . THR A 1 182 ? 14.318 6.869 131.090 1.000 27.184 182 THR HHH N 1
ATOM 1456 C CA . THR A 1 182 ? 13.065 7.103 131.793 1.000 28.709 182 THR HHH CA 1
ATOM 1457 C C . THR A 1 182 ? 12.002 7.655 130.840 1.000 28.230 182 THR HHH C 1
ATOM 1458 O O . THR A 1 182 ? 12.279 7.974 129.682 1.000 25.273 182 THR HHH O 1
ATOM 1462 N N . ASP A 1 183 ? 10.784 7.825 131.363 1.000 28.475 183 ASP HHH N 1
ATOM 1463 C CA . ASP A 1 183 ? 9.680 8.345 130.583 1.000 27.695 183 ASP HHH CA 1
ATOM 1464 C C . ASP A 1 183 ? 9.863 9.847 130.347 1.000 24.846 183 ASP HHH C 1
ATOM 1465 O O . ASP A 1 183 ? 9.090 10.450 129.610 1.000 29.117 183 ASP HHH O 1
ATOM 1470 N N . ASN A 1 184 ? 10.867 10.455 130.976 1.000 23.269 184 ASN HHH N 1
ATOM 1471 C CA . ASN A 1 184 ? 11.108 11.884 130.796 1.000 22.716 184 ASN HHH CA 1
ATOM 1472 C C . ASN A 1 184 ? 12.125 12.143 129.681 1.000 22.797 184 ASN HHH C 1
ATOM 1473 O O . ASN A 1 184 ? 12.590 13.270 129.537 1.000 23.100 184 ASN HHH O 1
ATOM 1478 N N . MET A 1 185 ? 12.443 11.107 128.919 1.000 23.550 185 MET HHH N 1
ATOM 1479 C CA . MET A 1 185 ? 13.412 11.191 127.826 1.000 23.653 185 MET HHH CA 1
ATOM 1480 C C . MET A 1 185 ? 12.793 10.533 126.604 1.000 24.110 185 MET HHH C 1
ATOM 1481 O O . MET A 1 185 ? 11.973 9.619 126.739 1.000 25.977 185 MET HHH O 1
ATOM 1486 N N . PHE A 1 186 ? 13.253 10.919 125.402 1.000 21.173 186 PHE HHH N 1
ATOM 1487 C CA . PHE A 1 186 ? 12.982 10.157 124.202 1.000 19.662 186 PHE HHH CA 1
ATOM 1488 C C . PHE A 1 186 ? 14.239 10.172 123.332 1.000 20.869 186 PHE HHH C 1
ATOM 1489 O O . PHE A 1 186 ? 15.163 10.948 123.570 1.000 20.756 186 PHE HHH O 1
ATOM 1497 N N . CYS A 1 187 ? 14.288 9.297 122.339 1.000 20.593 187 CYS HHH N 1
ATOM 1498 C CA . CYS A 1 187 ? 15.451 9.334 121.458 1.000 21.795 187 CYS HHH CA 1
ATOM 1499 C C . CYS A 1 187 ? 15.045 9.552 120.006 1.000 21.358 187 CYS HHH C 1
ATOM 1500 O O . CYS A 1 187 ? 13.901 9.282 119.598 1.000 22.075 187 CYS HHH O 1
ATOM 1503 N N . ALA A 1 188 ? 16.005 10.047 119.215 1.000 20.623 188 ALA HHH N 1
ATOM 1504 C CA . ALA A 1 188 ? 15.779 10.255 117.795 1.000 20.459 188 ALA HHH CA 1
ATOM 1505 C C . ALA A 1 188 ? 17.062 10.004 117.034 1.000 22.349 188 ALA HHH C 1
ATOM 1506 O O . ALA A 1 188 ? 18.136 10.095 117.620 1.000 22.673 188 ALA HHH O 1
ATOM 1508 N N . GLY A 1 189 ? 16.906 9.725 115.730 1.000 19.948 189 GLY HHH N 1
ATOM 1509 C CA . GLY A 1 189 ? 18.035 9.528 114.832 1.000 19.254 189 GLY HHH CA 1
ATOM 1510 C C . GLY A 1 189 ? 17.744 8.371 113.863 1.000 20.931 189 GLY HHH C 1
ATOM 1511 O O . GLY A 1 189 ? 16.791 7.614 114.041 1.000 22.879 189 GLY HHH O 1
ATOM 1512 N N . TYR A 1 190 ? 18.600 8.274 112.855 1.000 21.726 190 TYR HHH N 1
ATOM 1513 C CA . TYR A 1 190 ? 18.417 7.233 111.847 1.000 24.059 190 TYR HHH CA 1
ATOM 1514 C C . TYR A 1 190 ? 19.006 5.921 112.362 1.000 24.723 190 TYR HHH C 1
ATOM 1515 O O . TYR A 1 190 ? 19.996 5.896 113.116 1.000 24.403 190 TYR HHH O 1
ATOM 1524 N N . LYS A 1 191 ? 18.446 4.829 111.833 1.000 28.240 191 LYS HHH N 1
ATOM 1525 C CA . LYS A 1 191 ? 18.986 3.501 112.105 1.000 32.040 191 LYS HHH CA 1
ATOM 1526 C C . LYS A 1 191 ? 20.118 3.237 111.117 1.000 32.533 191 LYS HHH C 1
ATOM 1527 O O . LYS A 1 191 ? 20.229 3.856 110.051 1.000 33.504 191 LYS HHH O 1
ATOM 1533 N N . PRO A 1 192 ? 21.072 2.348 111.454 1.000 34.845 192 PRO HHH N 1
ATOM 1534 C CA . PRO A 1 192 ? 22.144 2.048 110.503 1.000 38.004 192 PRO HHH CA 1
ATOM 1535 C C . PRO A 1 192 ? 21.519 1.469 109.223 1.000 41.608 192 PRO HHH C 1
ATOM 1536 O O . PRO A 1 192 ? 20.554 0.699 109.282 1.000 45.168 192 PRO HHH O 1
ATOM 1540 N N . GLY A 1 193 ? 21.998 1.941 108.068 1.000 43.501 193 GLY HHH N 1
ATOM 1541 C CA . GLY A 1 193 ? 21.470 1.569 106.764 1.000 51.579 193 GLY HHH CA 1
ATOM 1542 C C . GLY A 1 193 ? 20.024 2.008 106.532 1.000 59.528 193 GLY HHH C 1
ATOM 1543 O O . GLY A 1 193 ? 19.265 1.285 105.890 1.000 58.555 193 GLY HHH O 1
ATOM 1544 N N . GLU A 1 194 ? 19.645 3.186 107.057 1.000 51.332 194 GLU HHH N 1
ATOM 1545 C CA . GLU A 1 194 ? 18.351 3.799 106.780 1.000 48.207 194 GLU HHH CA 1
ATOM 1546 C C . GLU A 1 194 ? 18.561 4.774 105.628 1.000 49.069 194 GLU HHH C 1
ATOM 1547 O O . GLU A 1 194 ? 17.591 5.271 105.057 1.000 59.010 194 GLU HHH O 1
ATOM 1553 N N . GLY A 1 195 ? 19.840 4.993 105.281 1.000 45.825 195 GLY HHH N 1
ATOM 1554 C CA . GLY A 1 195 ? 20.224 5.846 104.168 1.000 41.450 195 GLY HHH CA 1
ATOM 1555 C C . GLY A 1 195 ? 20.839 7.185 104.598 1.000 49.335 195 GLY HHH C 1
ATOM 1556 O O . GLY A 1 195 ? 21.710 7.725 103.920 1.000 52.285 195 GLY HHH O 1
ATOM 1557 N N . LYS A 1 196 ? 20.391 7.735 105.731 1.000 36.274 196 LYS HHH N 1
ATOM 1558 C CA . LYS A 1 196 ? 20.801 9.079 106.114 1.000 30.353 196 LYS HHH CA 1
ATOM 1559 C C . LYS A 1 196 ? 21.381 9.033 107.523 1.000 26.295 196 LYS HHH C 1
ATOM 1560 O O . LYS A 1 196 ? 21.202 8.059 108.235 1.000 28.077 196 LYS HHH O 1
ATOM 1566 N N . ARG A 1 197 ? 22.004 10.128 107.937 1.000 24.952 197 ARG HHH N 1
ATOM 1567 C CA . ARG A 1 197 ? 22.665 10.157 109.236 1.000 25.717 197 ARG HHH CA 1
ATOM 1568 C C . ARG A 1 197 ? 22.352 11.501 109.895 1.000 23.132 197 ARG HHH C 1
ATOM 1569 O O . ARG A 1 197 ? 21.599 12.298 109.338 1.000 25.394 197 ARG HHH O 1
ATOM 1577 N N . GLY A 1 198 ? 22.973 11.754 111.053 1.000 23.258 198 GLY HHH N 1
ATOM 1578 C CA . GLY A 1 198 ? 22.816 13.066 111.670 1.000 24.387 198 GLY HHH CA 1
ATOM 1579 C C . GLY A 1 198 ? 22.587 12.902 113.161 1.000 22.526 198 GLY HHH C 1
ATOM 1580 O O . GLY A 1 198 ? 22.011 11.907 113.586 1.000 24.174 198 GLY HHH O 1
ATOM 1581 N N . ASP A 1 199 ? 23.034 13.907 113.935 1.000 23.887 199 ASP HHH N 1
ATOM 1582 C CA . ASP A 1 199 ? 22.932 13.861 115.396 1.000 21.162 199 ASP HHH CA 1
ATOM 1583 C C . ASP A 1 199 ? 23.298 15.241 115.943 1.000 20.805 199 ASP HHH C 1
ATOM 1584 O O . ASP A 1 199 ? 23.988 16.031 115.292 1.000 22.572 199 ASP HHH O 1
ATOM 1589 N N . ALA A 1 200 ? 22.897 15.519 117.194 1.000 17.596 200 ALA HHH N 1
ATOM 1590 C CA . ALA A 1 200 ? 23.493 16.606 117.954 1.000 19.115 200 ALA HHH CA 1
ATOM 1591 C C . ALA A 1 200 ? 24.864 16.189 118.461 1.000 21.385 200 ALA HHH C 1
ATOM 1592 O O . ALA A 1 200 ? 25.200 14.995 118.4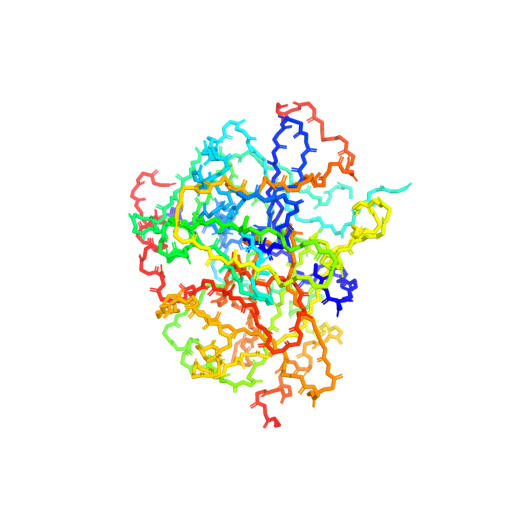74 1.000 23.499 200 ALA HHH O 1
ATOM 1594 N N . CYS A 1 201 ? 25.694 17.179 118.799 1.000 20.944 201 CYS HHH N 1
ATOM 1595 C CA . CYS A 1 201 ? 27.049 16.903 119.281 1.000 21.965 201 CYS HHH CA 1
ATOM 1596 C C . CYS A 1 201 ? 27.437 17.948 120.321 1.000 23.131 201 CYS HHH C 1
ATOM 1597 O O . CYS A 1 201 ? 26.559 18.702 120.784 1.000 22.825 201 CYS HHH O 1
ATOM 1600 N N . GLU A 1 202 ? 28.714 17.997 120.748 1.000 22.872 202 GLU HHH N 1
ATOM 1601 C CA . GLU A 1 202 ? 29.088 18.842 121.870 1.000 24.628 202 GLU HHH CA 1
ATOM 1602 C C . GLU A 1 202 ? 28.867 20.306 121.524 1.000 21.782 202 GLU HHH C 1
ATOM 1603 O O . GLU A 1 202 ? 29.283 20.749 120.443 1.000 23.578 202 GLU HHH O 1
ATOM 1609 N N . GLY A 1 203 ? 28.221 21.044 122.442 1.000 19.541 203 GLY HHH N 1
ATOM 1610 C CA . GLY A 1 203 ? 27.864 22.442 122.181 1.000 20.346 203 GLY HHH CA 1
ATOM 1611 C C . GLY A 1 203 ? 26.397 22.618 121.764 1.000 21.469 203 GLY HHH C 1
ATOM 1612 O O . GLY A 1 203 ? 25.899 23.754 121.752 1.000 21.048 203 GLY HHH O 1
ATOM 1613 N N . ASP A 1 204 ? 25.733 21.539 121.317 1.000 18.798 204 ASP HHH N 1
ATOM 1614 C CA . ASP A 1 204 ? 24.315 21.641 120.927 1.000 19.438 204 ASP HHH CA 1
ATOM 1615 C C . ASP A 1 204 ? 23.398 21.356 122.132 1.000 19.478 204 ASP HHH C 1
ATOM 1616 O O . ASP A 1 204 ? 22.190 21.545 122.041 1.000 19.303 204 ASP HHH O 1
ATOM 1621 N N . SER A 1 205 ? 23.935 20.794 123.240 1.000 19.590 205 SER HHH N 1
ATOM 1622 C CA . SER A 1 205 ? 23.179 20.407 124.446 1.000 20.735 205 SER HHH CA 1
ATOM 1623 C C . SER A 1 205 ? 22.354 21.606 124.892 1.000 17.710 205 SER HHH C 1
ATOM 1624 O O . SER A 1 205 ? 22.839 22.719 124.751 1.000 19.184 205 SER HHH O 1
ATOM 1627 N N . GLY A 1 206 ? 21.113 21.373 125.366 1.000 17.192 206 GLY HHH N 1
ATOM 1628 C CA . GLY A 1 206 ? 20.255 22.469 125.817 1.000 17.039 206 GLY HHH CA 1
ATOM 1629 C C . GLY A 1 206 ? 19.354 23.006 124.707 1.000 16.354 206 GLY HHH C 1
ATOM 1630 O O . GLY A 1 206 ? 18.407 23.741 124.973 1.000 16.634 206 GLY HHH O 1
ATOM 1631 N N . GLY A 1 207 ? 19.741 22.783 123.444 1.000 16.605 207 GLY HHH N 1
ATOM 1632 C CA . GLY A 1 207 ? 19.002 23.420 122.350 1.000 17.638 207 GLY HHH CA 1
ATOM 1633 C C . GLY A 1 207 ? 17.775 22.602 121.976 1.000 18.225 207 GLY HHH C 1
ATOM 1634 O O . GLY A 1 207 ? 17.478 21.547 122.533 1.000 17.866 207 GLY HHH O 1
ATOM 1635 N N . PRO A 1 208 ? 16.934 23.124 121.066 1.000 17.354 208 PRO HHH N 1
ATOM 1636 C CA . PRO A 1 208 ? 15.597 22.556 120.852 1.000 16.947 208 PRO HHH CA 1
ATOM 1637 C C . PRO A 1 208 ? 15.517 21.460 119.791 1.000 17.872 208 PRO HHH C 1
ATOM 1638 O O . PRO A 1 208 ? 16.212 21.525 118.782 1.000 17.934 208 PRO HHH O 1
ATOM 1642 N N . PHE A 1 209 ? 14.634 20.480 120.038 1.000 17.562 209 PHE HHH N 1
ATOM 1643 C CA . PHE A 1 209 ? 14.129 19.550 119.042 1.000 17.474 209 PHE HHH CA 1
ATOM 1644 C C . PHE A 1 209 ? 12.697 20.016 118.813 1.000 17.635 209 PHE HHH C 1
ATOM 1645 O O . PHE A 1 209 ? 11.898 19.959 119.754 1.000 17.908 209 PHE HHH O 1
ATOM 1653 N N . VAL A 1 210 ? 12.401 20.509 117.605 1.000 16.537 210 VAL HHH N 1
ATOM 1654 C CA . VAL A 1 210 ? 11.099 21.095 117.314 1.000 17.947 210 VAL HHH CA 1
ATOM 1655 C C . VAL A 1 210 ? 10.385 20.265 116.239 1.000 18.836 210 VAL HHH C 1
ATOM 1656 O O . VAL A 1 210 ? 11.002 19.570 115.420 1.000 18.488 210 VAL HHH O 1
ATOM 1660 N N . MET A 1 211 ? 9.051 20.363 116.254 1.000 18.706 211 MET HHH N 1
ATOM 1661 C CA . MET A 1 211 ? 8.245 19.689 115.244 1.000 19.336 211 MET HHH CA 1
ATOM 1662 C C . MET A 1 211 ? 7.201 20.678 114.751 1.000 19.414 211 MET HHH C 1
ATOM 1663 O O . MET A 1 211 ? 6.713 21.453 115.573 1.000 20.479 211 MET HHH O 1
ATOM 1668 N N . LYS A 1 212 ? 6.862 20.637 113.439 1.000 19.762 212 LYS HHH N 1
ATOM 1669 C CA . LYS A 1 212 ? 5.853 21.574 112.952 1.000 19.361 212 LYS HHH CA 1
ATOM 1670 C C . LYS A 1 212 ? 4.484 20.882 112.921 1.000 20.863 212 LYS HHH C 1
ATOM 1671 O O . LYS A 1 212 ? 4.338 19.780 112.400 1.000 22.956 212 LYS HHH O 1
ATOM 1677 N N . SER A 1 213 ? 3.482 21.502 113.536 1.000 21.313 213 SER HHH N 1
ATOM 1678 C CA . SER A 1 213 ? 2.132 20.954 113.461 1.000 23.270 213 SER HHH CA 1
ATOM 1679 C C . SER A 1 213 ? 1.520 21.265 112.092 1.000 24.673 213 SER HHH C 1
ATOM 1680 O O . SER A 1 213 ? 1.376 22.420 111.716 1.000 27.970 213 SER HHH O 1
ATOM 1683 N N . PRO A 1 214 ? 1.017 20.253 111.358 1.000 28.255 214 PRO HHH N 1
ATOM 1684 C CA . PRO A 1 214 ? 0.272 20.523 110.129 1.000 31.056 214 PRO HHH CA 1
ATOM 1685 C C . PRO A 1 214 ? -1.120 21.116 110.438 1.000 31.741 214 PRO HHH C 1
ATOM 1686 O O . PRO A 1 214 ? -1.706 21.793 109.580 1.000 36.823 214 PRO HHH O 1
ATOM 1690 N N . TYR A 1 215 ? -1.608 20.918 111.675 1.000 26.814 215 TYR HHH N 1
ATOM 1691 C CA . TYR A 1 215 ? -2.959 21.339 112.042 1.000 28.326 215 TYR HHH CA 1
ATOM 1692 C C . TYR A 1 215 ? -3.044 22.855 112.179 1.000 33.302 215 TYR HHH C 1
ATOM 1693 O O . TYR A 1 215 ? -4.070 23.442 111.829 1.000 35.674 215 TYR HHH O 1
ATOM 1702 N N . ASN A 1 216 ? -1.993 23.492 112.716 1.000 27.821 216 ASN HHH N 1
ATOM 1703 C CA . ASN A 1 216 ? -2.092 24.927 112.905 1.000 26.293 216 ASN HHH CA 1
ATOM 1704 C C . ASN A 1 216 ? -0.859 25.659 112.354 1.000 24.993 216 ASN HHH C 1
ATOM 1705 O O . ASN A 1 216 ? -0.747 26.879 112.538 1.000 24.914 216 ASN HHH O 1
ATOM 1710 N N . ASN A 1 217 ? 0.038 24.952 111.647 1.000 23.633 217 ASN HHH N 1
ATOM 1711 C CA . ASN A 1 217 ? 1.108 25.633 110.939 1.000 26.177 217 ASN HHH CA 1
ATOM 1712 C C . ASN A 1 217 ? 2.154 26.191 111.927 1.000 26.263 217 ASN HHH C 1
ATOM 1713 O O . ASN A 1 217 ? 2.963 27.030 111.525 1.000 28.592 217 ASN HHH O 1
ATOM 1718 N N . ARG A 1 218 ? 2.140 25.742 113.190 1.000 22.805 218 ARG HHH N 1
ATOM 1719 C CA . ARG A 1 218 ? 3.045 26.327 114.182 1.000 21.803 218 ARG HHH CA 1
ATOM 1720 C C . ARG A 1 218 ? 4.113 25.328 114.611 1.000 22.257 218 ARG HHH C 1
ATOM 1721 O O . ARG A 1 218 ? 3.893 24.117 114.624 1.000 21.807 218 ARG HHH O 1
ATOM 1729 N N . TRP A 1 219 ? 5.271 25.875 115.022 1.000 19.850 219 TRP HHH N 1
ATOM 1730 C CA . TRP A 1 219 ? 6.358 25.047 115.528 1.000 19.448 219 TRP HHH CA 1
ATOM 1731 C C . TRP A 1 219 ? 6.309 24.889 117.047 1.000 18.954 219 TRP HHH C 1
ATOM 1732 O O . TRP A 1 219 ? 6.088 25.855 117.780 1.000 19.756 219 TRP HHH O 1
ATOM 1743 N N . TYR A 1 220 ? 6.454 23.633 117.470 1.000 18.468 220 TYR HHH N 1
ATOM 1744 C CA . TYR A 1 220 ? 6.447 23.252 118.883 1.000 18.707 220 TYR HHH CA 1
ATOM 1745 C C . TYR A 1 220 ? 7.767 22.630 119.311 1.000 19.482 220 TYR HHH C 1
ATOM 1746 O O . TYR A 1 220 ? 8.328 21.799 118.608 1.000 20.234 220 TYR HHH O 1
ATOM 1755 N N . GLN A 1 221 ? 8.226 23.013 120.514 1.000 17.895 221 GLN HHH N 1
ATOM 1756 C CA . GLN A 1 221 ? 9.428 22.379 121.015 1.000 17.400 221 GLN HHH CA 1
ATOM 1757 C C . GLN A 1 221 ? 9.059 21.137 121.815 1.000 19.004 221 GLN HHH C 1
ATOM 1758 O O . GLN A 1 221 ? 8.503 21.205 122.931 1.000 19.951 221 GLN HHH O 1
ATOM 1764 N N . MET A 1 222 ? 9.367 19.977 121.236 1.000 19.340 222 MET HHH N 1
ATOM 1765 C CA . MET A 1 222 ? 9.027 18.715 121.875 1.000 18.411 222 MET HHH CA 1
ATOM 1766 C C . MET A 1 222 ? 10.176 18.217 122.747 1.000 17.805 222 MET HHH C 1
ATOM 1767 O O . MET A 1 222 ? 9.935 17.430 123.682 1.000 19.220 222 MET HHH O 1
ATOM 1772 N N . GLY A 1 223 ? 11.417 18.602 122.394 1.000 18.374 223 GLY HHH N 1
ATOM 1773 C CA . GLY A 1 223 ? 12.540 18.051 123.145 1.000 16.970 223 GLY HHH CA 1
ATOM 1774 C C . GLY A 1 223 ? 13.634 19.079 123.429 1.000 17.310 223 GLY HHH C 1
ATOM 1775 O O . GLY A 1 223 ? 13.649 20.164 122.833 1.000 17.353 223 GLY HHH O 1
ATOM 1776 N N . ILE A 1 224 ? 14.512 18.733 124.391 1.000 17.133 224 ILE HHH N 1
ATOM 1777 C CA . ILE A 1 224 ? 15.722 19.512 124.650 1.000 17.104 224 ILE HHH CA 1
ATOM 1778 C C . ILE A 1 224 ? 16.894 18.552 124.461 1.000 16.710 224 ILE HHH C 1
ATOM 1779 O O . ILE A 1 224 ? 16.858 17.448 125.010 1.000 17.913 224 ILE HHH O 1
ATOM 1784 N N . VAL A 1 225 ? 17.893 18.970 123.693 1.000 16.892 225 VAL HHH N 1
ATOM 1785 C CA . VAL A 1 225 ? 19.063 18.087 123.529 1.000 16.752 225 VAL HHH CA 1
ATOM 1786 C C . VAL A 1 225 ? 19.691 17.788 124.901 1.000 16.815 225 VAL HHH C 1
ATOM 1787 O O . VAL A 1 225 ? 20.090 18.716 125.607 1.000 16.902 225 VAL HHH O 1
ATOM 1791 N N . SER A 1 226 ? 19.772 16.504 125.274 1.000 17.285 226 SER HHH N 1
ATOM 1792 C CA . SER A 1 226 ? 20.138 16.148 126.637 1.000 19.207 226 SER HHH CA 1
ATOM 1793 C C . SER A 1 226 ? 21.454 15.359 126.714 1.000 21.729 226 SER HHH C 1
ATOM 1794 O O . SER A 1 226 ? 22.405 15.829 127.352 1.000 23.226 226 SER HHH O 1
ATOM 1797 N N . TRP A 1 227 ? 21.526 14.187 126.087 1.000 20.131 227 TRP HHH N 1
ATOM 1798 C CA . TRP A 1 227 ? 22.784 13.423 126.192 1.000 19.687 227 TRP HHH CA 1
ATOM 1799 C C . TRP A 1 227 ? 22.887 12.399 125.061 1.000 20.468 227 TRP HHH C 1
ATOM 1800 O O . TRP A 1 227 ? 21.889 12.100 124.389 1.000 20.448 227 TRP HHH O 1
ATOM 1811 N N . GLY A 1 228 ? 24.139 11.958 124.795 1.000 19.860 228 GLY HHH N 1
ATOM 1812 C CA . GLY A 1 228 ? 24.400 10.970 123.746 1.000 19.329 228 GLY HHH CA 1
ATOM 1813 C C . GLY A 1 228 ? 25.656 10.181 124.141 1.000 22.216 228 GLY HHH C 1
ATOM 1814 O O . GLY A 1 228 ? 26.520 10.729 124.828 1.000 21.620 228 GLY HHH O 1
ATOM 1815 N N . GLU A 1 229 ? 25.724 8.901 123.734 1.000 22.052 229 GLU HHH N 1
ATOM 1816 C CA . GLU A 1 229 ? 26.994 8.172 123.791 1.000 22.604 229 GLU HHH CA 1
ATOM 1817 C C . GLU A 1 229 ? 27.647 8.336 122.425 1.000 20.881 229 GLU HHH C 1
ATOM 1818 O O . GLU A 1 229 ? 27.242 7.698 121.467 1.000 23.238 229 GLU HHH O 1
ATOM 1824 N N . GLY A 1 230 ? 28.574 9.298 122.337 1.000 20.417 230 GLY HHH N 1
ATOM 1825 C CA . GLY A 1 230 ? 29.225 9.732 121.098 1.000 20.062 230 GLY HHH CA 1
ATOM 1826 C C . GLY A 1 230 ? 28.282 10.640 120.297 1.000 21.981 230 GLY HHH C 1
ATOM 1827 O O . GLY A 1 230 ? 27.219 11.012 120.824 1.000 25.023 230 GLY HHH O 1
ATOM 1828 N N . CYS A 1 231 ? 28.675 10.988 119.065 1.000 22.218 231 CYS HHH N 1
ATOM 1829 C CA . CYS A 1 231 ? 27.794 11.709 118.147 1.000 21.136 231 CYS HHH CA 1
ATOM 1830 C C . CYS A 1 231 ? 27.721 10.946 116.823 1.000 23.861 231 CYS HHH C 1
ATOM 1831 O O . CYS A 1 231 ? 28.764 10.603 116.224 1.000 23.771 231 CYS HHH O 1
ATOM 1834 N N . ASP A 1 232 ? 26.499 10.669 116.392 1.000 22.723 232 ASP HHH N 1
ATOM 1835 C CA . ASP A 1 232 ? 26.251 10.069 115.086 1.000 23.385 232 ASP HHH CA 1
ATOM 1836 C C . ASP A 1 232 ? 26.895 8.680 114.961 1.000 24.819 232 ASP HHH C 1
ATOM 1837 O O . ASP A 1 232 ? 27.355 8.335 113.882 1.000 27.416 232 ASP HHH O 1
ATOM 1842 N N . ARG A 1 233 ? 26.946 7.912 116.048 1.000 23.816 233 ARG HHH N 1
ATOM 1843 C CA . ARG A 1 233 ? 27.475 6.553 115.914 1.000 26.520 233 ARG HHH CA 1
ATOM 1844 C C . ARG A 1 233 ? 26.388 5.599 115.431 1.000 25.097 233 ARG HHH C 1
ATOM 1845 O O . ARG A 1 233 ? 25.212 5.660 115.810 1.000 24.431 233 ARG HHH O 1
ATOM 1853 N N . ASP A 1 234 ? 26.773 4.655 114.555 1.000 27.170 234 ASP HHH N 1
ATOM 1854 C CA . ASP A 1 234 ? 25.792 3.690 114.098 1.000 26.251 234 ASP HHH CA 1
ATOM 1855 C C . ASP A 1 234 ? 25.243 2.857 115.258 1.000 24.254 234 ASP HHH C 1
ATOM 1856 O O . ASP A 1 234 ? 25.987 2.390 116.117 1.000 28.684 234 ASP HHH O 1
ATOM 1861 N N . GLY A 1 235 ? 23.913 2.722 115.302 1.000 24.443 235 GLY HHH N 1
ATOM 1862 C CA . GLY A 1 235 ? 23.232 1.925 116.309 1.000 25.505 235 GLY HHH CA 1
ATOM 1863 C C . GLY A 1 235 ? 23.064 2.648 117.648 1.000 26.631 235 GLY HHH C 1
ATOM 1864 O O . GLY A 1 235 ? 22.562 2.050 118.618 1.000 25.956 235 GLY HHH O 1
ATOM 1865 N N . LYS A 1 236 ? 23.486 3.935 117.683 1.000 24.068 236 LYS HHH N 1
ATOM 1866 C CA . LYS A 1 236 ? 23.238 4.809 118.836 1.000 22.351 236 LYS HHH CA 1
ATOM 1867 C C . LYS A 1 236 ? 22.297 5.931 118.405 1.000 21.094 236 LYS HHH C 1
ATOM 1868 O O . LYS A 1 236 ? 22.170 6.196 117.205 1.000 23.466 236 LYS HHH O 1
ATOM 1874 N N . TYR A 1 237 ? 21.609 6.507 119.404 1.000 20.681 237 TYR HHH N 1
ATOM 1875 C CA . TYR A 1 237 ? 20.639 7.562 119.122 1.000 21.675 237 TYR HHH CA 1
ATOM 1876 C C . TYR A 1 237 ? 20.877 8.700 120.104 1.000 21.627 237 TYR HHH C 1
ATOM 1877 O O . TYR A 1 237 ? 21.389 8.491 121.196 1.000 23.116 237 TYR HHH O 1
ATOM 1886 N N . GLY A 1 238 ? 20.492 9.908 119.686 1.000 20.832 238 GLY HHH N 1
ATOM 1887 C CA . GLY A 1 238 ? 20.557 10.981 120.684 1.000 21.156 238 GLY HHH CA 1
ATOM 1888 C C . GLY A 1 238 ? 19.322 10.971 121.584 1.000 19.846 238 GLY HHH C 1
ATOM 1889 O O . GLY A 1 238 ? 18.226 10.635 121.139 1.000 21.880 238 GLY HHH O 1
ATOM 1890 N N . PHE A 1 239 ? 19.512 11.401 122.846 1.000 18.760 239 PHE HHH N 1
ATOM 1891 C CA . PHE A 1 239 ? 18.436 11.483 123.814 1.000 19.733 239 PHE HHH CA 1
ATOM 1892 C C . PHE A 1 239 ? 18.116 12.942 124.135 1.000 19.163 239 PHE HHH C 1
ATOM 1893 O O . PHE A 1 239 ? 19.019 13.793 124.220 1.000 19.719 239 PHE HHH O 1
ATOM 1901 N N . TYR A 1 240 ? 16.809 13.152 124.375 1.000 19.502 240 TYR HHH N 1
ATOM 1902 C CA . TYR A 1 240 ? 16.170 14.472 124.482 1.000 19.129 240 TYR HHH CA 1
ATOM 1903 C C . TYR A 1 240 ? 15.266 14.463 125.713 1.000 19.003 240 TYR HHH C 1
ATOM 1904 O O . TYR A 1 240 ? 14.547 13.485 125.971 1.000 21.970 240 TYR HHH O 1
ATOM 1913 N N . THR A 1 241 ? 15.287 15.570 126.464 1.000 18.535 241 THR HHH N 1
ATOM 1914 C CA . THR A 1 241 ? 14.294 15.762 127.511 1.000 19.822 241 THR HHH CA 1
ATOM 1915 C C . THR A 1 241 ? 12.911 15.856 126.876 1.000 21.837 241 THR HHH C 1
ATOM 1916 O O . THR A 1 241 ? 12.711 16.602 125.921 1.000 19.435 241 THR HHH O 1
ATOM 1920 N N . HIS A 1 242 ? 11.919 15.170 127.486 1.000 20.493 242 HIS HHH N 1
ATOM 1921 C CA . HIS A 1 242 ? 10.564 15.133 126.945 1.000 21.025 242 HIS HHH CA 1
ATOM 1922 C C . HIS A 1 242 ? 9.809 16.348 127.497 1.000 23.240 242 HIS HHH C 1
ATOM 1923 O O . HIS A 1 242 ? 9.408 16.340 128.658 1.000 23.948 242 HIS HHH O 1
ATOM 1930 N N . VAL A 1 243 ? 9.700 17.422 126.707 1.000 18.872 243 VAL HHH N 1
ATOM 1931 C CA . VAL A 1 243 ? 9.225 18.700 127.230 1.000 22.175 243 VAL HHH CA 1
ATOM 1932 C C . VAL A 1 243 ? 7.786 18.568 127.754 1.000 21.620 243 VAL HHH C 1
ATOM 1933 O O . VAL A 1 243 ? 7.472 19.131 128.804 1.000 24.232 243 VAL HHH O 1
ATOM 1937 N N . PHE A 1 244 ? 6.910 17.943 126.963 1.000 19.626 244 PHE HHH N 1
ATOM 1938 C CA . PHE A 1 244 ? 5.508 17.856 127.367 1.000 23.859 244 PHE HHH CA 1
ATOM 1939 C C . PHE A 1 244 ? 5.355 17.158 128.719 1.000 24.085 244 PHE HHH C 1
ATOM 1940 O O . PHE A 1 244 ? 4.553 17.620 129.565 1.000 24.582 244 PHE HHH O 1
ATOM 1948 N N . ARG A 1 245 ? 6.169 16.131 128.972 1.000 23.832 245 ARG HHH N 1
ATOM 1949 C CA . ARG A 1 245 ? 6.096 15.405 130.236 1.000 26.017 245 ARG HHH CA 1
ATOM 1950 C C . ARG A 1 245 ? 6.435 16.309 131.430 1.000 29.866 245 ARG HHH C 1
ATOM 1951 O O . ARG A 1 245 ? 5.989 16.053 132.547 1.000 27.195 245 ARG HHH O 1
ATOM 1959 N N . LEU A 1 246 ? 7.179 17.386 131.186 1.000 24.036 246 LEU HHH N 1
ATOM 1960 C CA . LEU A 1 246 ? 7.634 18.275 132.258 1.000 23.271 246 LEU HHH CA 1
ATOM 1961 C C . LEU A 1 246 ? 6.922 19.638 132.210 1.000 24.009 246 LEU HHH C 1
ATOM 1962 O O . LEU A 1 246 ? 7.342 20.574 132.899 1.000 26.039 246 LEU HHH O 1
ATOM 1967 N N . LYS A 1 247 ? 5.804 19.749 131.480 1.000 25.155 247 LYS HHH N 1
ATOM 1968 C CA . LYS A 1 247 ? 5.117 21.008 131.204 1.000 26.882 247 LYS HHH CA 1
ATOM 1969 C C . LYS A 1 247 ? 4.481 21.570 132.483 1.000 31.332 247 LYS HHH C 1
ATOM 1970 O O . LYS A 1 247 ? 4.420 22.785 132.654 1.000 29.277 247 LYS HHH O 1
ATOM 1976 N N . LYS A 1 248 ? 4.081 20.680 133.395 1.000 28.547 248 LYS HHH N 1
ATOM 1977 C CA . LYS A 1 248 ? 3.463 21.137 134.638 1.000 35.070 248 LYS HHH CA 1
ATOM 1978 C C . LYS A 1 248 ? 4.469 21.955 135.446 1.000 32.290 248 LYS HHH C 1
ATOM 1979 O O . LYS A 1 248 ? 4.122 22.994 136.014 1.000 32.358 248 LYS HHH O 1
ATOM 1985 N N . TRP A 1 249 ? 5.729 21.508 135.489 1.000 28.409 249 TRP HHH N 1
ATOM 1986 C CA . TRP A 1 249 ? 6.753 22.305 136.174 1.000 27.383 249 TRP HHH CA 1
ATOM 1987 C C . TRP A 1 249 ? 7.023 23.649 135.483 1.000 28.530 249 TRP HHH C 1
ATOM 1988 O O . TRP A 1 249 ? 7.117 24.676 136.156 1.000 27.508 249 TRP HHH O 1
ATOM 1999 N N . ILE A 1 250 ? 7.195 23.659 134.144 1.000 25.983 250 ILE HHH N 1
ATOM 2000 C CA . ILE A 1 250 ? 7.353 24.908 133.420 1.000 24.281 250 ILE HHH CA 1
ATOM 2001 C C . ILE A 1 250 ? 6.233 25.889 133.764 1.000 27.875 250 ILE HHH C 1
ATOM 2002 O O . ILE A 1 250 ? 6.498 27.051 134.046 1.000 25.475 250 ILE HHH O 1
ATOM 2007 N N . GLN A 1 251 ? 4.980 25.416 133.731 1.000 29.195 251 GLN HHH N 1
ATOM 2008 C CA . GLN A 1 251 ? 3.865 26.336 133.981 1.000 34.259 251 GLN HHH CA 1
ATOM 2009 C C . GLN A 1 251 ? 3.903 26.867 135.411 1.000 29.980 251 GLN HHH C 1
ATOM 2010 O O . GLN A 1 251 ? 3.634 28.052 135.618 1.000 34.347 251 GLN HHH O 1
ATOM 2016 N N . LYS A 1 252 ? 4.204 25.994 136.374 1.000 31.074 252 LYS HHH N 1
ATOM 2017 C CA . LYS A 1 252 ? 4.324 26.363 137.777 1.000 33.181 252 LYS HHH CA 1
ATOM 2018 C C . LYS A 1 252 ? 5.311 27.516 137.925 1.000 36.346 252 LYS HHH C 1
ATOM 2019 O O . LYS A 1 252 ? 5.036 28.477 138.646 1.000 36.275 252 LYS HHH O 1
ATOM 2025 N N . VAL A 1 253 ? 6.500 27.386 137.310 1.000 28.564 253 VAL HHH N 1
ATOM 2026 C CA . VAL A 1 253 ? 7.545 28.381 137.497 1.000 29.726 253 VAL HHH CA 1
ATOM 2027 C C . VAL A 1 253 ? 7.087 29.707 136.913 1.000 28.802 253 VAL HHH C 1
ATOM 2028 O O . VAL A 1 253 ? 7.290 30.772 137.511 1.000 31.947 253 VAL HHH O 1
ATOM 2032 N N . ILE A 1 254 ? 6.545 29.652 135.700 1.000 26.747 254 ILE HHH N 1
ATOM 2033 C CA . ILE A 1 254 ? 6.220 30.837 134.945 1.000 28.685 254 ILE HHH CA 1
ATOM 2034 C C . ILE A 1 254 ? 5.070 31.558 135.653 1.000 35.728 254 ILE HHH C 1
ATOM 2035 O O . ILE A 1 254 ? 5.076 32.785 135.758 1.000 31.635 254 ILE HHH O 1
ATOM 2040 N N . ASP A 1 255 ? 4.135 30.779 136.193 1.000 33.969 255 ASP HHH N 1
ATOM 2041 C CA . ASP A 1 255 ? 2.929 31.378 136.759 1.000 38.138 255 ASP HHH CA 1
ATOM 2042 C C . ASP A 1 255 ? 3.116 31.873 138.195 1.000 39.703 255 ASP HHH C 1
ATOM 2043 O O . ASP A 1 255 ? 2.203 32.478 138.756 1.000 42.297 255 ASP HHH O 1
ATOM 2048 N N . ARG A 1 256 ? 4.260 31.597 138.813 1.000 33.263 256 ARG HHH N 1
ATOM 2049 C CA . ARG A 1 256 ? 4.493 31.995 140.189 1.000 35.568 256 ARG HHH CA 1
ATOM 2050 C C . ARG A 1 256 ? 4.428 33.521 140.283 1.000 40.020 256 ARG HHH C 1
ATOM 2051 O O . ARG A 1 256 ? 4.895 34.209 139.376 1.000 36.576 256 ARG HHH O 1
ATOM 2059 N N . LEU A 1 257 ? 3.826 34.054 141.370 1.000 37.600 257 LEU HHH N 1
ATOM 2060 C CA . LEU A 1 257 ? 3.640 35.497 141.521 1.000 41.465 257 LEU HHH CA 1
ATOM 2061 C C . LEU A 1 257 ? 4.961 36.272 141.449 1.000 42.788 257 LEU HHH C 1
ATOM 2062 O O . LEU A 1 257 ? 5.043 37.306 140.778 1.000 44.746 257 LEU HHH O 1
ATOM 2067 N N . GLY A 1 258 ? 6.001 35.783 142.133 1.000 41.508 258 GLY HHH N 1
ATOM 2068 C CA . GLY A 1 258 ? 7.272 36.500 142.090 1.000 49.686 258 GLY HHH CA 1
ATOM 2069 C C . GLY A 1 258 ? 7.946 36.542 140.709 1.000 50.497 258 GLY HHH C 1
ATOM 2070 O O . GLY A 1 258 ? 8.737 37.439 140.459 1.000 45.872 258 GLY HHH O 1
ATOM 2071 N N . SER A 1 259 ? 7.616 35.603 139.803 1.000 46.474 259 SER HHH N 1
ATOM 2072 C CA . SER A 1 259 ? 8.515 35.235 138.712 1.000 43.525 259 SER HHH CA 1
ATOM 2073 C C . SER A 1 259 ? 8.530 36.306 137.616 1.000 49.561 259 SER HHH C 1
ATOM 2074 O O . SER A 1 259 ? 9.604 36.374 136.953 1.000 45.709 259 SER HHH O 1
ATOM 2077 N N . VAL B 2 1 ? 25.202 16.625 127.329 1.000 26.767 1 VAL III N 1
ATOM 2078 C CA . VAL B 2 1 ? 26.498 15.977 127.680 1.000 28.452 1 VAL III CA 1
ATOM 2079 C C . VAL B 2 1 ? 26.678 14.897 126.627 1.000 25.737 1 VAL III C 1
ATOM 2080 O O . VAL B 2 1 ? 25.784 14.076 126.465 1.000 27.078 1 VAL III O 1
ATOM 2084 N N . VAL B 2 2 ? 27.809 14.928 125.917 1.000 24.040 2 VAL III N 1
ATOM 2085 C CA . VAL B 2 2 ? 28.171 13.837 125.024 1.000 22.898 2 VAL III CA 1
ATOM 2086 C C . VAL B 2 2 ? 29.272 13.057 125.713 1.000 23.330 2 VAL III C 1
ATOM 2087 O O . VAL B 2 2 ? 30.264 13.645 126.105 1.000 25.273 2 VAL III O 1
ATOM 2091 N N . TYR B 2 3 ? 29.052 11.758 125.896 1.000 21.113 3 TYR III N 1
ATOM 2092 C CA . TYR B 2 3 ? 30.161 10.965 126.411 1.000 21.782 3 TYR III CA 1
ATOM 2093 C C . TYR B 2 3 ? 31.049 10.601 125.235 1.000 21.666 3 TYR III C 1
ATOM 2094 O O . TYR B 2 3 ? 30.522 10.140 124.230 1.000 24.616 3 TYR III O 1
ATOM 2103 N N . THR B 2 4 ? 32.365 10.835 125.376 1.000 21.644 4 THR III N 1
ATOM 2104 C CA . THR B 2 4 ? 33.306 10.533 124.305 1.000 23.059 4 THR III CA 1
ATOM 2105 C C . THR B 2 4 ? 34.328 9.518 124.840 1.000 24.531 4 THR III C 1
ATOM 2106 O O . THR B 2 4 ? 34.277 9.176 126.005 1.000 21.710 4 THR III O 1
ATOM 2110 N N . ASP B 2 5 ? 35.208 8.999 123.968 1.000 23.069 5 ASP III N 1
ATOM 2111 C CA . ASP B 2 5 ? 36.138 7.949 124.430 1.000 23.663 5 ASP III CA 1
ATOM 2112 C C . ASP B 2 5 ? 36.980 8.395 125.626 1.000 24.131 5 ASP III C 1
ATOM 2113 O O . ASP B 2 5 ? 37.579 9.482 125.618 1.000 27.054 5 ASP III O 1
ATOM 2118 N N . CYS B 2 6 ? 37.110 7.496 126.630 1.000 24.047 6 CYS III N 1
ATOM 2119 C CA . CYS B 2 6 ? 38.041 7.714 127.729 1.000 25.244 6 CYS III CA 1
ATOM 2120 C C . CYS B 2 6 ? 39.453 7.821 127.151 1.000 27.079 6 CYS III C 1
ATOM 2121 O O . CYS B 2 6 ? 39.770 7.116 126.187 1.000 28.530 6 CYS III O 1
ATOM 2124 N N . THR B 2 7 ? 40.246 8.773 127.678 1.000 27.698 7 THR III N 1
ATOM 2125 C CA . THR B 2 7 ? 41.583 9.048 127.145 1.000 32.408 7 THR III CA 1
ATOM 2126 C C . THR B 2 7 ? 42.691 8.678 128.141 1.000 33.996 7 THR III C 1
ATOM 2127 O O . THR B 2 7 ? 43.861 8.670 127.776 1.000 33.195 7 THR III O 1
ATOM 2131 N N . GLU B 2 8 ? 42.343 8.386 129.393 1.000 31.943 8 GLU III N 1
ATOM 2132 C CA . GLU B 2 8 ? 43.327 7.957 130.390 1.000 35.122 8 GLU III CA 1
ATOM 2133 C C . GLU B 2 8 ? 42.685 6.884 131.245 1.000 31.466 8 GLU III C 1
ATOM 2134 O O . GLU B 2 8 ? 41.508 7.009 131.584 1.000 30.151 8 GLU III O 1
ATOM 2140 N N . SER B 2 9 ? 43.484 5.929 131.746 1.000 28.684 9 SER III N 1
ATOM 2141 C CA . SER B 2 9 ? 42.952 4.952 132.678 1.000 26.912 9 SER III CA 1
ATOM 2142 C C . SER B 2 9 ? 42.497 5.680 133.929 1.000 27.635 9 SER III C 1
ATOM 2143 O O . SER B 2 9 ? 43.117 6.668 134.299 1.000 32.902 9 SER III O 1
ATOM 2146 N N . GLY B 2 10 ? 41.430 5.171 134.538 1.000 27.112 10 GLY III N 1
ATOM 2147 C CA . GLY B 2 10 ? 40.881 5.745 135.759 1.000 31.014 10 GLY III CA 1
ATOM 2148 C C . GLY B 2 10 ? 39.800 6.801 135.513 1.000 28.461 10 GLY III C 1
ATOM 2149 O O . GLY B 2 10 ? 39.204 7.263 136.487 1.000 29.256 10 GLY III O 1
ATOM 2150 N N . GLN B 2 11 ? 39.596 7.206 134.251 1.000 28.278 11 GLN III N 1
ATOM 2151 C CA . GLN B 2 11 ? 38.485 8.116 133.958 1.000 26.765 11 GLN III CA 1
ATOM 2152 C C . GLN B 2 11 ? 37.144 7.397 134.012 1.000 27.609 11 GLN III C 1
ATOM 2153 O O . GLN B 2 11 ? 37.052 6.180 133.871 1.000 26.726 11 GLN III O 1
ATOM 2159 N N . ASN B 2 12 ? 36.075 8.174 134.185 1.000 23.299 12 ASN III N 1
ATOM 2160 C CA . ASN B 2 12 ? 34.716 7.691 134.005 1.000 22.786 12 ASN III CA 1
ATOM 2161 C C . ASN B 2 12 ? 33.904 8.789 133.306 1.000 22.682 12 ASN III C 1
ATOM 2162 O O . ASN B 2 12 ? 34.491 9.767 132.856 1.000 22.399 12 ASN III O 1
ATOM 2167 N N . LEU B 2 13 ? 32.604 8.543 133.165 1.000 22.448 13 LEU III N 1
ATOM 2168 C CA . LEU B 2 13 ? 31.692 9.348 132.348 1.000 22.902 13 LEU III CA 1
ATOM 2169 C C . LEU B 2 13 ? 32.320 9.593 130.986 1.000 24.291 13 LEU III C 1
ATOM 2170 O O . LEU B 2 13 ? 32.465 10.708 130.482 1.000 23.506 13 LEU III O 1
ATOM 2175 N N . CYS B 2 14 ? 32.709 8.455 130.381 1.000 21.325 14 CYS III N 1
ATOM 2176 C CA . CYS B 2 14 ? 33.359 8.434 129.089 1.000 22.624 14 CYS III CA 1
ATOM 2177 C C . CYS B 2 14 ? 33.127 7.042 128.511 1.000 19.650 14 CYS III C 1
ATOM 2178 O O . CYS B 2 14 ? 32.751 6.140 129.256 1.000 21.773 14 CYS III O 1
ATOM 2181 N N . LEU B 2 15 ? 33.266 6.917 127.184 1.000 21.594 15 LEU III N 1
ATOM 2182 C CA . LEU B 2 15 ? 33.032 5.627 126.530 1.000 21.371 15 LEU III CA 1
ATOM 2183 C C . LEU B 2 15 ? 34.261 4.733 126.729 1.000 22.621 15 LEU III C 1
ATOM 2184 O O . LEU B 2 15 ? 35.374 5.106 126.367 1.000 23.649 15 LEU III O 1
ATOM 2189 N N . SEC B 2 16 ? 34.007 3.559 127.299 1.000 23.227 16 SEC III N 1
ATOM 2190 C CA . SEC B 2 16 ? 35.084 2.664 127.715 1.000 24.664 16 SEC III CA 1
ATOM 2193 C C . SEC B 2 16 ? 34.976 1.374 126.905 1.000 21.160 16 SEC III C 1
ATOM 2194 O O . SEC B 2 16 ? 35.798 1.184 125.997 1.000 24.640 16 SEC III O 1
ATOM 2195 N N . GLU B 2 17 ? 33.966 0.527 127.193 1.000 23.059 17 GLU III N 1
ATOM 2196 C CA . GLU B 2 17 ? 33.771 -0.711 126.432 1.000 25.450 17 GLU III CA 1
ATOM 2197 C C . GLU B 2 17 ? 32.897 -0.366 125.219 1.000 25.623 17 GLU III C 1
ATOM 2198 O O . GLU B 2 17 ? 31.688 -0.241 125.360 1.000 26.542 17 GLU III O 1
ATOM 2204 N N . GLY B 2 18 ? 33.517 -0.250 124.029 1.000 26.966 18 GLY III N 1
ATOM 2205 C CA . GLY B 2 18 ? 32.729 0.041 122.843 1.000 27.605 18 GLY III CA 1
ATOM 2206 C C . GLY B 2 18 ? 32.115 1.433 122.989 1.000 25.917 18 GLY III C 1
ATOM 2207 O O . GLY B 2 18 ? 32.769 2.316 123.535 1.000 28.693 18 GLY III O 1
ATOM 2208 N N . SER B 2 19 ? 30.855 1.567 122.558 1.000 23.340 19 SER III N 1
ATOM 2209 C CA . SER B 2 19 ? 30.147 2.841 122.653 1.000 26.516 19 SER III CA 1
ATOM 2210 C C . SER B 2 19 ? 29.314 2.916 123.928 1.000 27.076 19 SER III C 1
ATOM 2211 O O . SER B 2 19 ? 28.225 3.514 123.919 1.000 28.763 19 SER III O 1
ATOM 2214 N N . ASN B 2 20 ? 29.802 2.326 125.028 1.000 23.851 20 ASN III N 1
ATOM 2215 C CA . ASN B 2 20 ? 29.046 2.372 126.273 1.000 22.142 20 ASN III CA 1
ATOM 2216 C C . ASN B 2 20 ? 29.778 3.256 127.274 1.000 22.192 20 ASN III C 1
ATOM 2217 O O . ASN B 2 20 ? 30.970 3.062 127.574 1.000 21.386 20 ASN III O 1
ATOM 2222 N N . VAL B 2 21 ? 28.996 4.113 127.939 1.000 22.122 21 VAL III N 1
ATOM 2223 C CA . VAL B 2 21 ? 29.525 4.910 129.026 1.000 21.569 21 VAL III CA 1
ATOM 2224 C C . VAL B 2 21 ? 29.955 4.004 130.186 1.000 23.322 21 VAL III C 1
ATOM 2225 O O . VAL B 2 21 ? 29.292 3.015 130.520 1.000 24.780 21 VAL III O 1
ATOM 2229 N N . CYS B 2 22 ? 31.093 4.371 130.777 1.000 22.605 22 CYS III N 1
ATOM 2230 C CA . CYS B 2 22 ? 31.520 3.820 132.060 1.000 25.245 22 CYS III CA 1
ATOM 2231 C C . CYS B 2 22 ? 31.095 4.818 133.126 1.000 25.320 22 CYS III C 1
ATOM 2232 O O . CYS B 2 22 ? 31.678 5.895 133.211 1.000 27.654 22 CYS III O 1
ATOM 2235 N N . GLY B 2 23 ? 30.055 4.467 133.882 1.000 25.323 23 GLY III N 1
ATOM 2236 C CA . GLY B 2 23 ? 29.367 5.460 134.707 1.000 29.235 23 GLY III CA 1
ATOM 2237 C C . GLY B 2 23 ? 30.040 5.697 136.061 1.000 32.315 23 GLY III C 1
ATOM 2238 O O . GLY B 2 23 ? 31.059 5.074 136.385 1.000 30.457 23 GLY III O 1
ATOM 2239 N N . GLN B 2 24 ? 29.450 6.60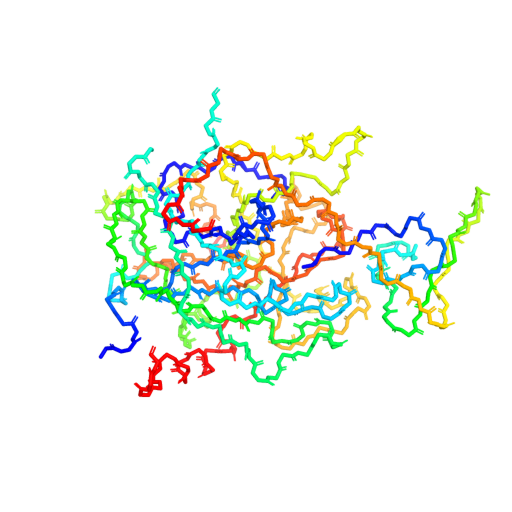1 136.867 1.000 31.229 24 GLN III N 1
ATOM 2240 C CA . GLN B 2 24 ? 29.986 6.850 138.205 1.000 33.122 24 GLN III CA 1
ATOM 2241 C C . GLN B 2 24 ? 29.919 5.564 139.021 1.000 31.809 24 GLN III C 1
ATOM 2242 O O . GLN B 2 24 ? 29.058 4.727 138.787 1.000 32.809 24 GLN III O 1
ATOM 2248 N N . GLY B 2 25 ? 30.896 5.367 139.914 1.000 31.966 25 GLY III N 1
ATOM 2249 C CA . GLY B 2 25 ? 31.020 4.118 140.652 1.000 33.482 25 GLY III CA 1
ATOM 2250 C C . GLY B 2 25 ? 31.894 3.101 139.921 1.000 34.668 25 GLY III C 1
ATOM 2251 O O . GLY B 2 25 ? 32.132 1.993 140.431 1.000 31.555 25 GLY III O 1
ATOM 2252 N N . ASN B 2 26 ? 32.343 3.490 138.717 1.000 30.581 26 ASN III N 1
ATOM 2253 C CA . ASN B 2 26 ? 33.241 2.655 137.918 1.000 27.309 26 ASN III CA 1
ATOM 2254 C C . ASN B 2 26 ? 34.390 3.487 137.385 1.000 28.761 26 ASN III C 1
ATOM 2255 O O . ASN B 2 26 ? 34.391 4.723 137.468 1.000 29.075 26 ASN III O 1
ATOM 2260 N N . LYS B 2 27 ? 35.367 2.786 136.813 1.000 24.987 27 LYS III N 1
ATOM 2261 C CA . LYS B 2 27 ? 36.487 3.460 136.178 1.000 24.806 27 LYS III CA 1
ATOM 2262 C C . LYS B 2 27 ? 36.963 2.632 134.977 1.000 25.572 27 LYS III C 1
ATOM 2263 O O . LYS B 2 27 ? 36.758 1.425 134.950 1.000 27.572 27 LYS III O 1
ATOM 2269 N N . SEC B 2 28 ? 37.590 3.301 134.008 1.000 24.363 28 SEC III N 1
ATOM 2270 C CA . SEC B 2 28 ? 38.002 2.671 132.750 1.000 23.724 28 SEC III CA 1
ATOM 2273 C C . SEC B 2 28 ? 39.456 2.246 132.864 1.000 27.829 28 SEC III C 1
ATOM 2274 O O . SEC B 2 28 ? 40.301 3.039 133.243 1.000 31.264 28 SEC III O 1
ATOM 2275 N N . ILE B 2 29 ? 39.758 0.969 132.596 1.000 27.029 29 ILE III N 1
ATOM 2276 C CA . ILE B 2 29 ? 41.154 0.612 132.468 1.000 28.653 29 ILE III CA 1
ATOM 2277 C C . ILE B 2 29 ? 41.410 0.515 130.967 1.000 24.069 29 ILE III C 1
ATOM 2278 O O . ILE B 2 29 ? 40.798 -0.324 130.300 1.000 26.088 29 ILE III O 1
ATOM 2283 N N . LEU B 2 30 ? 42.223 1.423 130.432 1.000 24.369 30 LEU III N 1
ATOM 2284 C CA . LEU B 2 30 ? 42.384 1.493 128.992 1.000 27.164 30 LEU III CA 1
ATOM 2285 C C . LEU B 2 30 ? 43.305 0.350 128.586 1.000 29.645 30 LEU III C 1
ATOM 2286 O O . LEU B 2 30 ? 44.384 0.221 129.166 1.000 28.860 30 LEU III O 1
ATOM 2291 N N . GLY B 2 31 ? 42.889 -0.416 127.577 1.000 29.800 31 GLY III N 1
ATOM 2292 C CA . GLY B 2 31 ? 43.771 -1.451 127.048 1.000 30.371 31 GLY III CA 1
ATOM 2293 C C . GLY B 2 31 ? 44.896 -0.827 126.228 1.000 33.381 31 GLY III C 1
ATOM 2294 O O . GLY B 2 31 ? 44.699 0.174 125.530 1.000 36.809 31 GLY III O 1
ATOM 2295 N N . SER B 2 32 ? 46.093 -1.408 126.355 1.000 36.820 32 SER III N 1
ATOM 2296 C CA . SER B 2 32 ? 47.180 -1.112 125.432 1.000 42.886 32 SER III CA 1
ATOM 2297 C C . SER B 2 32 ? 46.883 -1.868 124.150 1.000 48.225 32 SER III C 1
ATOM 2298 O O . SER B 2 32 ? 45.766 -2.376 123.971 1.000 43.397 32 SER III O 1
ATOM 2301 N N . ASP B 2 33 ? 47.887 -1.946 123.273 1.000 40.254 33 ASP III N 1
ATOM 2302 C CA . ASP B 2 33 ? 47.626 -2.477 121.948 1.000 48.419 33 ASP III CA 1
ATOM 2303 C C . ASP B 2 33 ? 47.305 -3.967 122.046 1.000 39.811 33 ASP III C 1
ATOM 2304 O O . ASP B 2 33 ? 47.990 -4.736 122.716 1.000 44.081 33 ASP III O 1
ATOM 2309 N N . GLY B 2 34 ? 46.186 -4.325 121.431 1.000 37.654 34 GLY III N 1
ATOM 2310 C CA . GLY B 2 34 ? 45.726 -5.698 121.457 1.000 30.290 34 GLY III CA 1
ATOM 2311 C C . GLY B 2 34 ? 44.943 -6.041 122.720 1.000 29.300 34 GLY III C 1
ATOM 2312 O O . GLY B 2 34 ? 44.492 -7.170 122.834 1.000 26.934 34 GLY III O 1
ATOM 2313 N N . GLU B 2 35 ? 44.858 -5.126 123.711 1.000 28.588 35 GLU III N 1
ATOM 2314 C CA . GLU B 2 35 ? 44.053 -5.397 124.907 1.000 28.039 35 GLU III CA 1
ATOM 2315 C C . GLU B 2 35 ? 42.712 -4.667 124.797 1.000 27.102 35 GLU III C 1
ATOM 2316 O O . GLU B 2 35 ? 42.662 -3.554 124.254 1.000 28.627 35 GLU III O 1
ATOM 2322 N N . LYS B 2 36 ? 41.641 -5.247 125.356 1.000 23.823 36 LYS III N 1
ATOM 2323 C CA . LYS B 2 36 ? 40.368 -4.509 125.358 1.000 24.292 36 LYS III CA 1
ATOM 2324 C C . LYS B 2 36 ? 40.363 -3.547 126.532 1.000 25.633 36 LYS III C 1
ATOM 2325 O O . LYS B 2 36 ? 40.953 -3.803 127.561 1.000 23.906 36 LYS III O 1
ATOM 2331 N N . ASN B 2 37 ? 39.615 -2.444 126.424 1.000 26.783 37 ASN III N 1
ATOM 2332 C CA . ASN B 2 37 ? 39.325 -1.645 127.606 1.000 23.900 37 ASN III CA 1
ATOM 2333 C C . ASN B 2 37 ? 38.378 -2.430 128.506 1.000 22.753 37 ASN III C 1
ATOM 2334 O O . ASN B 2 37 ? 37.583 -3.276 128.059 1.000 24.647 37 ASN III O 1
ATOM 2339 N N . GLN B 2 38 ? 38.402 -2.107 129.805 1.000 20.719 38 GLN III N 1
ATOM 2340 C CA . GLN B 2 38 ? 37.480 -2.709 130.745 1.000 21.585 38 GLN III CA 1
ATOM 2341 C C . GLN B 2 38 ? 36.935 -1.609 131.652 1.000 22.505 38 GLN III C 1
ATOM 2342 O O . GLN B 2 38 ? 37.725 -0.828 132.191 1.000 25.506 38 GLN III O 1
ATOM 2348 N N . CYS B 2 39 ? 35.614 -1.654 131.844 1.000 24.791 39 CYS III N 1
ATOM 2349 C CA . CYS B 2 39 ? 34.985 -0.754 132.804 1.000 26.884 39 CYS III CA 1
ATOM 2350 C C . CYS B 2 39 ? 34.760 -1.567 134.075 1.000 26.408 39 CYS III C 1
ATOM 2351 O O . CYS B 2 39 ? 34.016 -2.549 134.055 1.000 28.309 39 CYS III O 1
ATOM 2354 N N . VAL B 2 40 ? 35.511 -1.223 135.130 1.000 27.440 40 VAL III N 1
ATOM 2355 C CA . VAL B 2 40 ? 35.482 -1.974 136.385 1.000 28.783 40 VAL III CA 1
ATOM 2356 C C . VAL B 2 40 ? 34.931 -1.126 137.540 1.000 29.841 40 VAL III C 1
ATOM 2357 O O . VAL B 2 40 ? 35.039 0.100 137.530 1.000 29.580 40 VAL III O 1
ATOM 2361 N N . THR B 2 41 ? 34.370 -1.808 138.555 1.000 30.061 41 THR III N 1
ATOM 2362 C CA . THR B 2 41 ? 33.931 -1.138 139.777 1.000 28.533 41 THR III CA 1
ATOM 2363 C C . THR B 2 41 ? 35.093 -0.356 140.381 1.000 30.021 41 THR III C 1
ATOM 2364 O O . THR B 2 41 ? 36.211 -0.850 140.478 1.000 29.639 41 THR III O 1
ATOM 2368 N N . GLY B 2 42 ? 34.824 0.866 140.818 1.000 28.012 42 GLY III N 1
ATOM 2369 C CA . GLY B 2 42 ? 35.856 1.621 141.501 1.000 31.337 42 GLY III CA 1
ATOM 2370 C C . GLY B 2 42 ? 35.623 3.109 141.339 1.000 36.827 42 GLY III C 1
ATOM 2371 O O . GLY B 2 42 ? 34.746 3.501 140.585 1.000 39.053 42 GLY III O 1
ATOM 2372 N N . GLU B 2 43 ? 36.436 3.907 142.033 1.000 36.311 43 GLU III N 1
ATOM 2373 C CA . GLU B 2 43 ? 36.256 5.347 141.977 1.000 39.376 43 GLU III CA 1
ATOM 2374 C C . GLU B 2 43 ? 36.955 5.883 140.737 1.000 33.889 43 GLU III C 1
ATOM 2375 O O . GLU B 2 43 ? 38.153 5.686 140.604 1.000 36.126 43 GLU III O 1
ATOM 2381 N N . GLY B 2 44 ? 36.201 6.535 139.841 1.000 33.133 44 GLY III N 1
ATOM 2382 C CA . GLY B 2 44 ? 36.795 7.115 138.650 1.000 29.191 44 GLY III CA 1
ATOM 2383 C C . GLY B 2 44 ? 36.775 8.641 138.686 1.000 31.782 44 GLY III C 1
ATOM 2384 O O . GLY B 2 44 ? 36.101 9.219 139.524 1.000 33.842 44 GLY III O 1
ATOM 2385 N N . THR B 2 45 ? 37.488 9.270 137.757 1.000 29.964 45 THR III N 1
ATOM 2386 C CA . THR B 2 45 ? 37.538 10.720 137.644 1.000 30.031 45 THR III CA 1
ATOM 2387 C C . THR B 2 45 ? 36.848 11.083 136.344 1.000 27.920 45 THR III C 1
ATOM 2388 O O . THR B 2 45 ? 37.216 10.583 135.279 1.000 26.010 45 THR III O 1
ATOM 2392 N N . PRO B 2 46 ? 35.787 11.917 136.351 1.000 26.808 46 PRO III N 1
ATOM 2393 C CA . PRO B 2 46 ? 35.119 12.217 135.088 1.000 26.836 46 PRO III CA 1
ATOM 2394 C C . PRO B 2 46 ? 36.095 12.763 134.061 1.000 28.524 46 PRO III C 1
ATOM 2395 O O . PRO B 2 46 ? 36.954 13.601 134.368 1.000 29.104 46 PRO III O 1
ATOM 2399 N N . LYS B 2 47 ? 35.916 12.340 132.811 1.000 25.435 47 LYS III N 1
ATOM 2400 C CA . LYS B 2 47 ? 36.704 12.906 131.740 1.000 23.650 47 LYS III CA 1
ATOM 2401 C C . LYS B 2 47 ? 36.306 14.386 131.684 1.000 26.207 47 LYS III C 1
ATOM 2402 O O . LYS B 2 47 ? 35.130 14.701 131.701 1.000 28.371 47 LYS III O 1
ATOM 2408 N N . PRO B 2 48 ? 37.278 15.314 131.689 1.000 28.430 48 PRO III N 1
ATOM 2409 C CA . PRO B 2 48 ? 36.956 16.741 131.752 1.000 34.723 48 PRO III CA 1
ATOM 2410 C C . PRO B 2 48 ? 36.229 17.262 130.509 1.000 35.271 48 PRO III C 1
ATOM 2411 O O . PRO B 2 48 ? 36.383 16.714 129.426 1.000 33.430 48 PRO III O 1
ATOM 2415 N N . GLN B 2 49 ? 35.463 18.356 130.680 1.000 38.264 49 GLN III N 1
ATOM 2416 C CA . GLN B 2 49 ? 34.814 19.005 129.548 1.000 44.355 49 GLN III CA 1
ATOM 2417 C C . GLN B 2 49 ? 35.882 19.451 128.550 1.000 44.126 49 GLN III C 1
ATOM 2418 O O . GLN B 2 49 ? 36.929 19.973 128.935 1.000 41.986 49 GLN III O 1
ATOM 2424 N N . SER B 2 50 ? 35.566 19.250 127.267 1.000 43.958 50 SER III N 1
ATOM 2425 C CA . SER B 2 50 ? 36.349 19.699 126.135 1.000 51.997 50 SER III CA 1
ATOM 2426 C C . SER B 2 50 ? 36.313 21.223 126.054 1.000 53.433 50 SER III C 1
ATOM 2427 O O . SER B 2 50 ? 35.391 21.869 126.557 1.000 51.928 50 SER III O 1
ATOM 2430 N N . HIS B 2 51 ? 37.346 21.783 125.418 1.000 60.032 51 HIS III N 1
ATOM 2431 C CA . HIS B 2 51 ? 37.483 23.218 125.237 1.000 62.283 51 HIS III CA 1
ATOM 2432 C C . HIS B 2 51 ? 36.204 23.776 124.610 1.000 56.911 51 HIS III C 1
ATOM 2433 O O . HIS B 2 51 ? 35.811 23.354 123.521 1.000 53.001 51 HIS III O 1
ATOM 2440 N N . ASN B 2 52 ? 35.564 24.731 125.301 1.000 46.723 52 ASN III N 1
ATOM 2441 C CA . ASN B 2 52 ? 34.383 25.392 124.752 1.000 42.145 52 ASN III CA 1
ATOM 2442 C C . ASN B 2 52 ? 34.776 26.314 123.589 1.000 45.439 52 ASN III C 1
ATOM 2443 O O . ASN B 2 52 ? 35.898 26.826 123.496 1.000 41.695 52 ASN III O 1
ATOM 2448 N N . ASP B 2 53 ? 33.819 26.533 122.691 1.000 41.696 53 ASP III N 1
ATOM 2449 C CA . ASP B 2 53 ? 34.079 27.341 121.519 1.000 36.638 53 ASP III CA 1
ATOM 2450 C C . ASP B 2 53 ? 34.134 28.809 121.939 1.000 41.118 53 ASP III C 1
ATOM 2451 O O . ASP B 2 53 ? 33.090 29.397 122.219 1.000 37.668 53 ASP III O 1
ATOM 2456 N N . GLY B 2 54 ? 35.350 29.390 121.968 1.000 41.627 54 GLY III N 1
ATOM 2457 C CA . GLY B 2 54 ? 35.508 30.819 122.218 1.000 38.429 54 GLY III CA 1
ATOM 2458 C C . GLY B 2 54 ? 35.951 31.616 120.985 1.000 44.967 54 GLY III C 1
ATOM 2459 O O . GLY B 2 54 ? 36.594 32.657 121.122 1.000 43.996 54 GLY III O 1
ATOM 2460 N N . ASP B 2 55 ? 35.574 31.156 119.781 1.000 40.901 55 ASP III N 1
ATOM 2461 C CA . ASP B 2 55 ? 36.063 31.766 118.545 1.000 49.254 55 ASP III CA 1
ATOM 2462 C C . ASP B 2 55 ? 34.988 32.676 117.939 1.000 48.927 55 ASP III C 1
ATOM 2463 O O . ASP B 2 55 ? 34.646 32.569 116.758 1.000 43.734 55 ASP III O 1
ATOM 2468 N N . PHE B 2 56 ? 34.412 33.543 118.779 1.000 47.983 56 PHE III N 1
ATOM 2469 C CA . PHE B 2 56 ? 33.382 34.487 118.373 1.000 43.076 56 PHE III CA 1
ATOM 2470 C C . PHE B 2 56 ? 33.994 35.852 118.624 1.000 43.113 56 PHE III C 1
ATOM 2471 O O . PHE B 2 56 ? 34.940 35.909 119.417 1.000 45.421 56 PHE III O 1
ATOM 2479 N N . GLU B 2 57 ? 33.487 36.903 117.954 1.000 43.030 57 GLU III N 1
ATOM 2480 C CA . GLU B 2 57 ? 33.976 38.258 118.229 1.000 47.089 57 GLU III CA 1
ATOM 2481 C C . GLU B 2 57 ? 33.625 38.680 119.667 1.000 44.329 57 GLU III C 1
ATOM 2482 O O . GLU B 2 57 ? 32.579 38.333 120.209 1.000 41.120 57 GLU III O 1
ATOM 2484 N N . GLU B 2 58 ? 34.513 39.446 120.304 1.000 49.209 58 GLU III N 1
ATOM 2485 C CA . GLU B 2 58 ? 34.255 39.896 121.664 1.000 52.941 58 GLU III CA 1
ATOM 2486 C C . GLU B 2 58 ? 33.004 40.771 121.678 1.000 51.769 58 GLU III C 1
ATOM 2487 O O . GLU B 2 58 ? 32.842 41.662 120.847 1.000 52.390 58 GLU III O 1
ATOM 2493 N N . ILE B 2 59 ? 32.124 40.485 122.639 1.000 48.782 59 ILE III N 1
ATOM 2494 C CA . ILE B 2 59 ? 30.904 41.237 122.894 1.000 48.816 59 ILE III CA 1
ATOM 2495 C C . ILE B 2 59 ? 31.275 42.519 123.643 1.000 56.421 59 ILE III C 1
ATOM 2496 O O . ILE B 2 59 ? 32.134 42.469 124.518 1.000 50.399 59 ILE III O 1
ATOM 2501 N N . PRO B 2 60 ? 30.593 43.670 123.414 1.000 61.807 60 PRO III N 1
ATOM 2502 C CA . PRO B 2 60 ? 30.979 44.945 124.039 1.000 63.791 60 PRO III CA 1
ATOM 2503 C C . PRO B 2 60 ? 30.774 44.990 125.557 1.000 64.954 60 PRO III C 1
ATOM 2504 O O . PRO B 2 60 ? 30.043 44.170 126.111 1.000 57.993 60 PRO III O 1
ATOM 2508 N N . GLU B 2 61 ? 31.364 46.014 126.203 1.000 64.856 61 GLU III N 1
ATOM 2509 C CA . GLU B 2 61 ? 31.622 46.092 127.637 1.000 59.752 61 GLU III CA 1
ATOM 2510 C C . GLU B 2 61 ? 30.351 46.129 128.486 1.000 59.751 61 GLU III C 1
ATOM 2511 O O . GLU B 2 61 ? 30.385 45.622 129.609 1.000 60.477 61 GLU III O 1
ATOM 2513 N N . GLU B 2 62 ? 29.271 46.752 127.975 1.000 58.265 62 GLU III N 1
ATOM 2514 C CA . GLU B 2 62 ? 27.982 46.887 128.657 1.000 71.677 62 GLU III CA 1
ATOM 2515 C C . GLU B 2 62 ? 27.586 45.587 129.359 1.000 75.259 62 GLU III C 1
ATOM 2516 O O . GLU B 2 62 ? 26.986 45.600 130.437 1.000 74.878 62 GLU III O 1
ATOM 2522 N N . TYR B 2 63 ? 27.888 44.468 128.692 1.000 72.421 63 TYR III N 1
ATOM 2523 C CA . TYR B 2 63 ? 27.576 43.131 129.153 1.000 71.706 63 TYR III CA 1
ATOM 2524 C C . TYR B 2 63 ? 28.812 42.581 129.865 1.000 76.895 63 TYR III C 1
ATOM 2525 O O . TYR B 2 63 ? 29.616 41.886 129.247 1.000 86.212 63 TYR III O 1
ATOM 2534 N N . LEU B 2 64 ? 28.949 42.925 131.162 1.000 93.399 64 LEU III N 1
ATOM 2535 C CA . LEU B 2 64 ? 30.195 42.893 131.928 1.000 89.285 64 LEU III CA 1
ATOM 2536 C C . LEU B 2 64 ? 30.952 41.579 131.703 1.000 92.791 64 LEU III C 1
ATOM 2537 O O . LEU B 2 64 ? 31.989 41.627 131.006 1.000 87.101 64 LEU III O 1
ATOM 2539 N N . LYS C 3 13 ? 0.633 38.973 133.743 1.000 85.944 0 LYS LLL N 1
ATOM 2540 C CA . LYS C 3 13 ? 1.626 38.491 132.738 1.000 81.855 0 LYS LLL CA 1
ATOM 2541 C C . LYS C 3 13 ? 2.972 38.279 133.433 1.000 81.018 0 LYS LLL C 1
ATOM 2542 O O . LYS C 3 13 ? 3.775 39.205 133.546 1.000 80.276 0 LYS LLL O 1
ATOM 2548 N N . THR C 3 14 ? 3.192 37.055 133.929 1.000 69.493 1 THR LLL N 1
ATOM 2549 C CA . THR C 3 14 ? 4.518 36.625 134.349 1.000 65.663 1 THR LLL CA 1
ATOM 2550 C C . THR C 3 14 ? 5.208 35.846 133.223 1.000 56.606 1 THR LLL C 1
ATOM 2551 O O . THR C 3 14 ? 6.417 35.654 133.292 1.000 42.169 1 THR LLL O 1
ATOM 2555 N N . PHE C 3 15 ? 4.453 35.437 132.191 1.000 42.587 2 PHE LLL N 1
ATOM 2556 C CA . PHE C 3 15 ? 5.016 34.792 131.007 1.000 43.296 2 PHE LLL CA 1
ATOM 2557 C C . PHE C 3 15 ? 5.563 35.863 130.072 1.000 45.298 2 PHE LLL C 1
ATOM 2558 O O . PHE C 3 15 ? 6.539 35.615 129.375 1.000 30.508 2 PHE LLL O 1
ATOM 2566 N N . GLY C 3 16 ? 4.860 37.008 129.999 1.000 42.258 3 GLY LLL N 1
ATOM 2567 C CA . GLY C 3 16 ? 5.181 38.059 129.048 1.000 44.955 3 GLY LLL CA 1
ATOM 2568 C C . GLY C 3 16 ? 4.466 37.859 127.715 1.000 48.335 3 GLY LLL C 1
ATOM 2569 O O . GLY C 3 16 ? 3.662 36.940 127.544 1.000 49.639 3 GLY LLL O 1
ATOM 2570 N N . ALA C 3 17 ? 4.769 38.756 126.777 1.000 46.248 4 ALA LLL N 1
ATOM 2571 C CA . ALA C 3 17 ? 4.219 38.701 125.434 1.000 47.056 4 ALA LLL CA 1
ATOM 2572 C C . ALA C 3 17 ? 4.820 37.518 124.665 1.000 48.428 4 ALA LLL C 1
ATOM 2573 O O . ALA C 3 17 ? 5.964 37.107 124.881 1.000 31.305 4 ALA LLL O 1
ATOM 2575 N N . GLY C 3 18 ? 4.015 36.972 123.747 1.000 47.747 5 GLY LLL N 1
ATOM 2576 C CA . GLY C 3 18 ? 4.570 36.095 122.737 1.000 48.446 5 GLY LLL CA 1
ATOM 2577 C C . GLY C 3 18 ? 3.781 34.800 122.600 1.000 46.515 5 GLY LLL C 1
ATOM 2578 O O . GLY C 3 18 ? 3.971 34.098 121.610 1.000 46.239 5 GLY LLL O 1
ATOM 2579 N N . GLU C 3 19 ? 2.884 34.491 123.557 1.000 43.208 6 GLU LLL N 1
ATOM 2580 C CA . GLU C 3 19 ? 2.268 33.171 123.475 1.000 40.940 6 GLU LLL CA 1
ATOM 2581 C C . GLU C 3 19 ? 1.314 33.098 122.287 1.000 38.590 6 GLU LLL C 1
ATOM 2582 O O . GLU C 3 19 ? 1.261 32.081 121.621 1.000 36.154 6 GLU LLL O 1
ATOM 2588 N N . ALA C 3 20 ? 0.567 34.168 122.006 1.000 38.480 7 ALA LLL N 1
ATOM 2589 C CA . ALA C 3 20 ? -0.513 34.035 121.037 1.000 38.014 7 ALA LLL CA 1
ATOM 2590 C C . ALA C 3 20 ? 0.019 33.797 119.619 1.000 37.299 7 ALA LLL C 1
ATOM 2591 O O . ALA C 3 20 ? -0.584 33.063 118.846 1.000 36.291 7 ALA LLL O 1
ATOM 2593 N N . ASP C 3 21 ? 1.179 34.382 119.297 1.000 31.936 8 ASP LLL N 1
ATOM 2594 C CA . ASP C 3 21 ? 1.785 34.278 117.981 1.000 31.249 8 ASP LLL CA 1
ATOM 2595 C C . ASP C 3 21 ? 2.955 33.270 117.949 1.000 27.223 8 ASP LLL C 1
ATOM 2596 O O . ASP C 3 21 ? 3.731 33.251 116.986 1.000 24.724 8 ASP LLL O 1
ATOM 2601 N N . CYS C 3 22 ? 3.109 32.464 119.007 1.000 24.603 9 CYS LLL N 1
ATOM 2602 C CA . CYS C 3 22 ? 4.288 31.602 119.153 1.000 25.138 9 CYS LLL CA 1
ATOM 2603 C C . CYS C 3 22 ? 4.361 30.685 117.936 1.000 25.269 9 CYS LLL C 1
ATOM 2604 O O . CYS C 3 22 ? 3.344 30.286 117.379 1.000 25.172 9 CYS LLL O 1
ATOM 2607 N N . GLY C 3 23 ? 5.585 30.347 117.511 1.000 20.810 10 GLY LLL N 1
ATOM 2608 C CA . GLY C 3 23 ? 5.715 29.232 116.598 1.000 20.680 10 GLY LLL CA 1
ATOM 2609 C C . GLY C 3 23 ? 5.474 2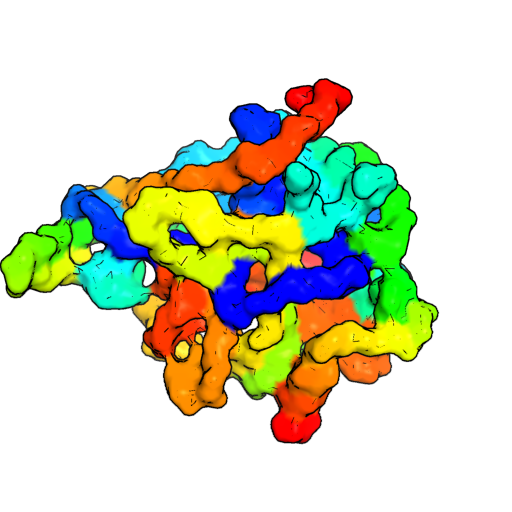9.589 115.129 1.000 21.068 10 GLY LLL C 1
ATOM 2610 O O . GLY C 3 23 ? 5.632 28.719 114.276 1.000 23.324 10 GLY LLL O 1
ATOM 2611 N N . LEU C 3 24 ? 5.124 30.856 114.827 1.000 21.302 11 LEU LLL N 1
ATOM 2612 C CA . LEU C 3 24 ? 4.931 31.288 113.440 1.000 22.027 11 LEU LLL CA 1
ATOM 2613 C C . LEU C 3 24 ? 6.102 32.193 113.081 1.000 20.598 11 LEU LLL C 1
ATOM 2614 O O . LEU C 3 24 ? 6.288 33.241 113.711 1.000 24.521 11 LEU LLL O 1
ATOM 2619 N N . ARG C 3 25 ? 6.938 31.761 112.141 1.000 19.991 12 ARG LLL N 1
ATOM 2620 C CA . ARG C 3 25 ? 8.169 32.518 111.878 1.000 21.784 12 ARG LLL CA 1
ATOM 2621 C C . ARG C 3 25 ? 7.901 33.715 110.969 1.000 22.210 12 ARG LLL C 1
ATOM 2622 O O . ARG C 3 25 ? 7.279 33.555 109.913 1.000 22.995 12 ARG LLL O 1
ATOM 2630 N N . PRO C 3 26 ? 8.406 34.918 111.319 1.000 22.310 13 PRO LLL N 1
ATOM 2631 C CA . PRO C 3 26 ? 8.273 36.092 110.454 1.000 24.814 13 PRO LLL CA 1
ATOM 2632 C C . PRO C 3 26 ? 8.702 35.876 109.007 1.000 27.325 13 PRO LLL C 1
ATOM 2633 O O . PRO C 3 26 ? 8.011 36.359 108.120 1.000 26.852 13 PRO LLL O 1
ATOM 2637 N N . LEU C 3 27 ? 9.769 35.104 108.766 1.000 21.378 14 LEU LLL N 1
ATOM 2638 C CA . LEU C 3 27 ? 10.274 34.990 107.407 1.000 24.587 14 LEU LLL CA 1
ATOM 2639 C C . LEU C 3 27 ? 9.715 33.789 106.640 1.000 23.261 14 LEU LLL C 1
ATOM 2640 O O . LEU C 3 27 ? 10.096 33.588 105.483 1.000 26.106 14 LEU LLL O 1
ATOM 2645 N N . PHE C 3 28 ? 8.888 32.979 107.306 1.000 22.906 15 PHE LLL N 1
ATOM 2646 C CA . PHE C 3 28 ? 8.338 31.740 106.760 1.000 23.782 15 PHE LLL CA 1
ATOM 2647 C C . PHE C 3 28 ? 6.815 31.769 106.849 1.000 23.637 15 PHE LLL C 1
ATOM 2648 O O . PHE C 3 28 ? 6.156 32.275 105.936 1.000 24.749 15 PHE LLL O 1
ATOM 2656 N N . GLU C 3 29 ? 6.237 31.259 107.939 1.000 22.915 16 GLU LLL N 1
ATOM 2657 C CA . GLU C 3 29 ? 4.797 31.147 108.061 1.000 24.232 16 GLU LLL CA 1
ATOM 2658 C C . GLU C 3 29 ? 4.121 32.492 107.820 1.000 28.051 16 GLU LLL C 1
ATOM 2659 O O . GLU C 3 29 ? 3.092 32.513 107.154 1.000 26.541 16 GLU LLL O 1
ATOM 2665 N N . LYS C 3 30 ? 4.655 33.571 108.403 1.000 24.384 17 LYS LLL N 1
ATOM 2666 C CA . LYS C 3 30 ? 3.960 34.838 108.312 1.000 26.859 17 LYS LLL CA 1
ATOM 2667 C C . LYS C 3 30 ? 3.867 35.301 106.861 1.000 28.307 17 LYS LLL C 1
ATOM 2668 O O . LYS C 3 30 ? 2.967 36.071 106.549 1.000 34.385 17 LYS LLL O 1
ATOM 2674 N N . LYS C 3 31 ? 4.776 34.852 106.004 1.000 25.032 18 LYS LLL N 1
ATOM 2675 C CA . LYS C 3 31 ? 4.773 35.268 104.609 1.000 29.512 18 LYS LLL CA 1
ATOM 2676 C C . LYS C 3 31 ? 4.233 34.156 103.709 1.000 31.304 18 LYS LLL C 1
ATOM 2677 O O . LYS C 3 31 ? 4.323 34.231 102.481 1.000 32.412 18 LYS LLL O 1
ATOM 2683 N N . GLN C 3 32 ? 3.698 33.093 104.295 1.000 27.544 19 GLN LLL N 1
ATOM 2684 C CA . GLN C 3 32 ? 3.288 31.897 103.548 1.000 29.673 19 GLN LLL CA 1
ATOM 2685 C C . GLN C 3 32 ? 4.399 31.317 102.664 1.000 33.159 19 GLN LLL C 1
ATOM 2686 O O . GLN C 3 32 ? 4.123 30.811 101.562 1.000 32.325 19 GLN LLL O 1
ATOM 2692 N N . VAL C 3 33 ? 5.634 31.272 103.200 1.000 26.415 20 VAL LLL N 1
ATOM 2693 C CA . VAL C 3 33 ? 6.811 30.815 102.472 1.000 26.985 20 VAL LLL CA 1
ATOM 2694 C C . VAL C 3 33 ? 7.309 29.590 103.227 1.000 24.603 20 VAL LLL C 1
ATOM 2695 O O . VAL C 3 33 ? 7.265 29.613 104.462 1.000 25.190 20 VAL LLL O 1
ATOM 2699 N N . GLN C 3 34 ? 7.730 28.558 102.501 1.000 23.959 21 GLN LLL N 1
ATOM 2700 C CA . GLN C 3 34 ? 8.214 27.342 103.167 1.000 23.091 21 GLN LLL CA 1
ATOM 2701 C C . GLN C 3 34 ? 9.738 27.342 103.245 1.000 24.641 21 GLN LLL C 1
ATOM 2702 O O . GLN C 3 34 ? 10.443 27.723 102.290 1.000 24.879 21 GLN LLL O 1
ATOM 2708 N N . ASP C 3 35 ? 10.300 26.787 104.345 1.000 23.072 22 ASP LLL N 1
ATOM 2709 C CA . ASP C 3 35 ? 11.752 26.656 104.371 1.000 20.870 22 ASP LLL CA 1
ATOM 2710 C C . ASP C 3 35 ? 12.212 25.452 103.519 1.000 23.253 22 ASP LLL C 1
ATOM 2711 O O . ASP C 3 35 ? 11.378 24.685 103.003 1.000 24.289 22 ASP LLL O 1
ATOM 2716 N N . GLN C 3 36 ? 13.534 25.290 103.350 1.000 23.740 23 GLN LLL N 1
ATOM 2717 C CA . GLN C 3 36 ? 14.142 24.386 102.376 1.000 25.940 23 GLN LLL CA 1
ATOM 2718 C C . GLN C 3 36 ? 13.936 22.907 102.697 1.000 27.779 23 GLN LLL C 1
ATOM 2719 O O . GLN C 3 36 ? 14.143 22.060 101.818 1.000 27.862 23 GLN LLL O 1
ATOM 2725 N N . THR C 3 37 ? 13.578 22.560 103.945 1.000 23.348 24 THR LLL N 1
ATOM 2726 C CA . THR C 3 37 ? 13.443 21.148 104.288 1.000 24.619 24 THR LLL CA 1
ATOM 2727 C C . THR C 3 37 ? 12.157 20.795 105.042 1.000 25.075 24 THR LLL C 1
ATOM 2728 O O . THR C 3 37 ? 11.984 19.624 105.376 1.000 26.266 24 THR LLL O 1
ATOM 2732 N N . GLU C 3 38 ? 11.272 21.754 105.321 1.000 22.093 25 GLU LLL N 1
ATOM 2733 C CA . GLU C 3 38 ? 10.120 21.388 106.152 1.000 23.126 25 GLU LLL CA 1
ATOM 2734 C C . GLU C 3 38 ? 9.206 20.368 105.434 1.000 22.934 25 GLU LLL C 1
ATOM 2735 O O . GLU C 3 38 ? 8.488 19.598 106.079 1.000 22.651 25 GLU LLL O 1
ATOM 2741 N N . LYS C 3 39 ? 9.279 20.312 104.104 1.000 22.519 26 LYS LLL N 1
ATOM 2742 C CA . LYS C 3 39 ? 8.534 19.297 103.348 1.000 25.051 26 LYS LLL CA 1
ATOM 2743 C C . LYS C 3 39 ? 8.884 17.877 103.798 1.000 24.625 26 LYS LLL C 1
ATOM 2744 O O . LYS C 3 39 ? 8.014 16.995 103.854 1.000 25.936 26 LYS LLL O 1
ATOM 2750 N N . GLU C 3 40 ? 10.163 17.646 104.121 1.000 21.744 27 GLU LLL N 1
ATOM 2751 C CA . GLU C 3 40 ? 10.611 16.340 104.595 1.000 25.074 27 GLU LLL CA 1
ATOM 2752 C C . GLU C 3 40 ? 9.853 15.977 105.869 1.000 23.413 27 GLU LLL C 1
ATOM 2753 O O . GLU C 3 40 ? 9.568 14.800 106.129 1.000 22.945 27 GLU LLL O 1
ATOM 2759 N N . LEU C 3 41 ? 9.655 16.964 106.757 1.000 20.773 28 LEU LLL N 1
ATOM 2760 C CA . LEU C 3 41 ? 8.936 16.691 107.991 1.000 22.533 28 LEU LLL CA 1
ATOM 2761 C C . LEU C 3 41 ? 7.490 16.266 107.721 1.000 22.715 28 LEU LLL C 1
ATOM 2762 O O . LEU C 3 41 ? 7.001 15.266 108.261 1.000 22.090 28 LEU LLL O 1
ATOM 2767 N N . PHE C 3 42 ? 6.787 17.000 106.854 1.000 22.936 29 PHE LLL N 1
ATOM 2768 C CA . PHE C 3 42 ? 5.415 16.612 106.582 1.000 23.708 29 PHE LLL CA 1
ATOM 2769 C C . PHE C 3 42 ? 5.351 15.283 105.836 1.000 22.054 29 PHE LLL C 1
ATOM 2770 O O . PHE C 3 42 ? 4.443 14.494 106.098 1.000 24.849 29 PHE LLL O 1
ATOM 2778 N N . GLU C 3 43 ? 6.308 15.013 104.943 1.000 22.354 30 GLU LLL N 1
ATOM 2779 C CA . GLU C 3 43 ? 6.298 13.708 104.297 1.000 23.176 30 GLU LLL CA 1
ATOM 2780 C C . GLU C 3 43 ? 6.373 12.600 105.351 1.000 23.285 30 GLU LLL C 1
ATOM 2781 O O . GLU C 3 43 ? 5.794 11.530 105.178 1.000 27.852 30 GLU LLL O 1
ATOM 2787 N N . SER C 3 44 ? 7.167 12.783 106.427 1.000 21.589 31 SER LLL N 1
ATOM 2788 C CA . SER C 3 44 ? 7.273 11.714 107.413 1.000 20.162 31 SER LLL CA 1
ATOM 2789 C C . SER C 3 44 ? 5.954 11.445 108.143 1.000 22.729 31 SER LLL C 1
ATOM 2790 O O . SER C 3 44 ? 5.760 10.365 108.694 1.000 26.149 31 SER LLL O 1
ATOM 2793 N N . TYR C 3 45 ? 5.052 12.438 108.177 1.000 22.173 32 TYR LLL N 1
ATOM 2794 C CA . TYR C 3 45 ? 3.784 12.243 108.848 1.000 23.151 32 TYR LLL CA 1
ATOM 2795 C C . TYR C 3 45 ? 2.857 11.450 107.920 1.000 25.646 32 TYR LLL C 1
ATOM 2796 O O . TYR C 3 45 ? 2.029 10.685 108.414 1.000 28.737 32 TYR LLL O 1
ATOM 2805 N N . ILE C 3 46 ? 2.976 11.675 106.606 1.000 27.584 33 ILE LLL N 1
ATOM 2806 C CA . ILE C 3 46 ? 1.977 11.174 105.651 1.000 30.688 33 ILE LLL CA 1
ATOM 2807 C C . ILE C 3 46 ? 2.449 9.853 105.039 1.000 38.071 33 ILE LLL C 1
ATOM 2808 O O . ILE C 3 46 ? 1.705 8.864 104.988 1.000 40.222 33 ILE LLL O 1
ATOM 2813 N N . GLU C 3 47 ? 3.716 9.815 104.637 1.000 38.533 34 GLU LLL N 1
ATOM 2814 C CA . GLU C 3 47 ? 4.158 8.767 103.721 1.000 48.037 34 GLU LLL CA 1
ATOM 2815 C C . GLU C 3 47 ? 4.788 7.614 104.514 1.000 46.829 34 GLU LLL C 1
ATOM 2816 O O . GLU C 3 47 ? 5.621 7.932 105.384 1.000 46.390 34 GLU LLL O 1
#

Foldseek 3Di:
DAQWDQDDQLNQQQKKFKFFVVVTDTQEIWGHAALWKIKFWQCSADAVVVPHHDDQVGIKMKGLDWFDPCDPGIDIFGFDGKAQPPPQDVVLVGQRGMIMTTTPDGDDADSRHDHAHADEPVRCVPQPDFFRKWKAKFQDFRFLDDDPDSVVGTDGTITMDIWTWHDPVLQPVLDPRDDDPQKTWTFDAVPPPGWFWDYGSHATHFTWDADPVPRGIHGQWGFRDWPGTGDHSTTTMTGGRNVCVVVVCCVVVDPVD/DQADADDAWQEFSHQAQPRDGLHAQWTWGPDDPPDGIDIGGDGGHHDDDDDDDPPDDDDDDVVD/DVVDDDPVPPPQDPVDNVVVHHDPCVVVVVVVVPD

Radius of gyration: 19.46 Å; Cα contacts (8 Å, |Δi|>4): 907; chains: 3; bounding box: 51×53×40 Å